Protein AF-A0A2E4GP19-F1 (afdb_monomer_lite)

Sequence (202 aa):
MTEKEELVTRWIDGELNAEQEIEFSKLKESDPDLCASLKATAENVREVLRSEFNSDAEVPYGDFFNSQIEKRIRQSQAKESEVRGVLNAGLIWIKSPFTWAAASAFCLLLFLSNENVNSTVVSTYSPDPSVSIVSAGFNEEAGATVIKLEGLERIPDDTDFSVNHIVSYDRLGPPGFVHFYNKQDEVVYIMETDEHGLPNVF

Foldseek 3Di:
DDPLLVLLVCVLVVNDDPVSVVVVVVSCVVCVPSSVVSNVVVVVVVVVVVVPDDPVDDDVPVVVVVVVVVVVVVVVVVVVVVVPPPVVVVVVVVPDPPCPVVVVVVVVVVVVPPDPPWDDDPDDDDPDPQKDFPDWGQDVVVNDTDTDIPRDDDDDPPDDDDDAAFDDKDPPDDQFWIFTAGPVRDTDDIFGADPVRHGDDD

pLDDT: mean 75.37, std 16.1, range [40.62, 95.5]

Radius of gyration: 27.57 Å; chains: 1; bounding box: 75×64×45 Å

Structure (mmCIF, N/CA/C/O backbone):
data_AF-A0A2E4GP19-F1
#
_entry.id   AF-A0A2E4GP19-F1
#
loop_
_atom_site.group_PDB
_atom_site.id
_atom_site.type_symbol
_atom_site.label_atom_id
_atom_site.label_alt_id
_atom_site.label_comp_id
_atom_site.label_asym_id
_atom_site.label_entity_id
_atom_site.label_seq_id
_atom_site.pdbx_PDB_ins_code
_atom_site.Cartn_x
_atom_site.Cartn_y
_atom_site.Cartn_z
_atom_site.occupancy
_atom_site.B_iso_or_equiv
_atom_site.auth_seq_id
_atom_site.auth_comp_id
_atom_site.auth_asym_id
_atom_site.auth_atom_id
_atom_site.pdbx_PDB_model_num
ATOM 1 N N . MET A 1 1 ? -6.135 27.573 10.557 1.00 68.00 1 MET A N 1
ATOM 2 C CA . MET A 1 1 ? -6.330 26.127 10.703 1.00 68.00 1 MET A CA 1
ATOM 3 C C . MET A 1 1 ? -6.476 25.839 12.178 1.00 68.00 1 MET A C 1
ATOM 5 O O . MET A 1 1 ? -5.558 26.146 12.933 1.00 68.00 1 MET A O 1
ATOM 9 N N . THR A 1 2 ? -7.648 25.387 12.600 1.00 90.56 2 THR A N 1
ATOM 10 C CA . THR A 1 2 ? -7.866 24.884 13.964 1.00 90.56 2 THR A CA 1
ATOM 11 C C . THR A 1 2 ? -7.456 23.411 14.048 1.00 90.56 2 THR A C 1
ATOM 13 O O . THR A 1 2 ? -7.427 22.730 13.027 1.00 90.56 2 THR A O 1
ATOM 16 N N . GLU A 1 3 ? -7.175 22.897 15.249 1.00 91.12 3 GLU A N 1
ATOM 17 C CA . GLU A 1 3 ? -6.816 21.477 15.448 1.00 91.12 3 GLU A CA 1
ATOM 18 C C . GLU A 1 3 ? -7.894 20.524 14.898 1.00 91.12 3 GLU A C 1
ATOM 20 O O . GLU A 1 3 ? -7.587 19.491 14.312 1.00 91.12 3 GLU A O 1
ATOM 25 N N . LYS A 1 4 ? -9.172 20.917 14.996 1.00 92.50 4 LYS A N 1
ATOM 26 C CA . LYS A 1 4 ? -10.305 20.165 14.437 1.00 92.50 4 LYS A CA 1
ATOM 27 C C . LYS A 1 4 ? -10.277 20.120 12.907 1.00 92.50 4 LYS A C 1
ATOM 29 O O . LYS A 1 4 ? -10.511 19.068 12.325 1.00 92.50 4 LYS A O 1
ATOM 34 N N . GLU A 1 5 ? -9.989 21.246 12.255 1.00 92.81 5 GLU A N 1
ATOM 35 C CA . GLU A 1 5 ? -9.860 21.314 10.790 1.00 92.81 5 GLU A CA 1
ATOM 36 C C . GLU A 1 5 ? -8.664 20.495 10.295 1.00 92.81 5 GLU A C 1
ATOM 38 O O . GLU A 1 5 ? -8.765 19.808 9.279 1.00 92.81 5 GLU A O 1
ATOM 43 N N . GLU A 1 6 ? -7.543 20.535 11.020 1.00 94.38 6 GLU A N 1
ATOM 44 C CA . GLU A 1 6 ? -6.356 19.732 10.715 1.00 94.38 6 GLU A CA 1
ATOM 45 C C . GLU A 1 6 ? -6.656 18.233 10.822 1.00 94.38 6 GLU A C 1
ATOM 47 O O . GLU A 1 6 ? -6.325 17.474 9.911 1.00 94.38 6 GLU A O 1
ATOM 52 N N . LEU A 1 7 ? -7.354 17.812 11.881 1.00 95.31 7 LEU A N 1
ATOM 53 C CA . LEU A 1 7 ? -7.760 16.422 12.075 1.00 95.31 7 LEU A CA 1
ATOM 54 C C . LEU A 1 7 ? -8.664 15.923 10.936 1.00 95.31 7 LEU A C 1
ATOM 56 O O . LEU A 1 7 ? -8.463 14.824 10.422 1.00 95.31 7 LEU A O 1
ATOM 60 N N . VAL A 1 8 ? -9.627 16.740 10.495 1.00 95.12 8 VAL A N 1
ATOM 61 C CA . VAL A 1 8 ? -10.492 16.410 9.347 1.00 95.12 8 VAL A CA 1
ATOM 62 C C . VAL A 1 8 ? -9.699 16.385 8.038 1.00 95.12 8 VAL A C 1
ATOM 64 O O . VAL A 1 8 ? -9.957 15.535 7.192 1.00 95.12 8 VAL A O 1
ATOM 67 N N . THR A 1 9 ? -8.719 17.273 7.867 1.00 94.19 9 THR A N 1
ATOM 68 C CA . THR A 1 9 ? -7.859 17.295 6.671 1.00 94.19 9 THR A CA 1
ATOM 69 C C . THR A 1 9 ? -7.013 16.026 6.590 1.00 94.19 9 THR A C 1
ATOM 71 O O . THR A 1 9 ? -7.049 15.332 5.581 1.00 94.19 9 THR A O 1
ATOM 74 N N . ARG A 1 10 ? -6.361 15.632 7.689 1.00 94.94 10 ARG A N 1
ATOM 75 C CA . ARG A 1 10 ? -5.595 14.375 7.754 1.00 94.94 10 ARG A CA 1
ATOM 76 C C . ARG A 1 10 ? -6.467 13.143 7.548 1.00 94.94 10 ARG A C 1
ATOM 78 O O . ARG A 1 10 ? -6.012 12.161 6.970 1.00 94.94 10 ARG A O 1
ATOM 85 N N . TRP A 1 11 ? -7.724 13.195 7.987 1.00 95.50 11 TRP A N 1
ATOM 86 C CA . TRP A 1 11 ? -8.703 12.160 7.668 1.00 95.50 11 TRP A CA 1
ATOM 87 C C . TRP A 1 11 ? -9.003 12.076 6.168 1.00 95.50 11 TRP A C 1
ATOM 89 O O . TRP A 1 11 ? -9.047 10.973 5.627 1.00 95.50 11 TRP A O 1
ATOM 99 N N . ILE A 1 12 ? -9.187 13.215 5.495 1.00 95.00 12 ILE A N 1
ATOM 100 C CA . ILE A 1 12 ? -9.395 13.268 4.039 1.00 95.00 12 ILE A CA 1
ATOM 101 C C . ILE A 1 12 ? -8.177 12.695 3.298 1.00 95.00 12 ILE A C 1
ATOM 103 O O . ILE A 1 12 ? -8.356 11.952 2.334 1.00 95.00 12 ILE A O 1
ATOM 107 N N . ASP A 1 13 ? -6.969 12.982 3.782 1.00 93.88 13 ASP A N 1
ATOM 108 C CA . ASP A 1 13 ? -5.711 12.520 3.182 1.00 93.88 13 ASP A CA 1
ATOM 109 C C . ASP A 1 13 ? -5.371 11.049 3.511 1.00 93.88 13 ASP A C 1
ATOM 111 O O . ASP A 1 13 ? -4.490 10.460 2.887 1.00 93.88 13 ASP A O 1
ATOM 115 N N . GLY A 1 14 ? -6.081 10.422 4.458 1.00 93.62 14 GLY A N 1
ATOM 116 C CA . GLY A 1 14 ? -5.828 9.040 4.889 1.00 93.62 14 GLY A CA 1
ATOM 117 C C . GLY A 1 14 ? -4.618 8.880 5.818 1.00 93.62 14 GLY A C 1
ATOM 118 O O . GLY A 1 14 ? -4.083 7.782 5.946 1.00 93.62 14 GLY A O 1
ATOM 119 N N . GLU A 1 15 ? -4.191 9.957 6.480 1.00 94.25 15 GLU A N 1
ATOM 120 C CA . GLU A 1 15 ? -2.983 10.018 7.317 1.00 94.25 15 GLU A CA 1
ATOM 121 C C . GLU A 1 15 ? -3.282 10.038 8.831 1.00 94.25 15 GLU A C 1
ATOM 123 O O . GLU A 1 15 ? -2.508 10.591 9.629 1.00 94.25 15 GLU A O 1
ATOM 128 N N . LEU A 1 16 ? -4.421 9.483 9.252 1.00 94.75 16 LEU A N 1
ATOM 129 C CA . LEU A 1 16 ? -4.730 9.341 10.676 1.00 94.75 16 LEU A CA 1
ATOM 130 C C . LEU A 1 16 ? -3.905 8.217 11.305 1.00 94.75 16 LEU A C 1
ATOM 132 O O . LEU A 1 16 ? -3.717 7.154 10.719 1.00 94.75 16 LEU A O 1
ATOM 136 N N . ASN A 1 17 ? -3.447 8.447 12.534 1.00 92.81 17 ASN A N 1
ATOM 137 C CA . ASN A 1 17 ? -2.986 7.374 13.410 1.00 92.81 17 ASN A CA 1
ATOM 138 C C . ASN A 1 17 ? -4.149 6.827 14.263 1.00 92.81 17 ASN A C 1
ATOM 140 O O . ASN A 1 17 ? -5.240 7.399 14.294 1.00 92.81 17 ASN A O 1
ATOM 144 N N . ALA A 1 18 ? -3.907 5.727 14.979 1.00 91.69 18 ALA A N 1
ATOM 145 C CA . ALA A 1 18 ? -4.937 5.038 15.758 1.00 91.69 18 ALA A CA 1
ATOM 146 C C . ALA A 1 18 ? -5.574 5.926 16.846 1.00 91.69 18 ALA A C 1
ATOM 148 O O . ALA A 1 18 ? -6.778 5.853 17.093 1.00 91.69 18 ALA A O 1
ATOM 149 N N . GLU A 1 19 ? -4.796 6.799 17.490 1.00 92.06 19 GLU A N 1
ATOM 150 C CA . GLU A 1 19 ? -5.314 7.736 18.491 1.00 92.06 19 GLU A CA 1
ATOM 151 C C . GLU A 1 19 ? -6.228 8.797 17.859 1.00 92.06 19 GLU A C 1
ATOM 153 O O . GLU A 1 19 ? -7.288 9.129 18.401 1.00 92.06 19 GLU A O 1
ATOM 158 N N . GLN A 1 20 ? -5.841 9.297 16.687 1.00 93.56 20 GLN A N 1
ATOM 159 C CA . GLN A 1 20 ? -6.565 10.318 15.938 1.00 93.56 20 GLN A CA 1
ATOM 160 C C . GLN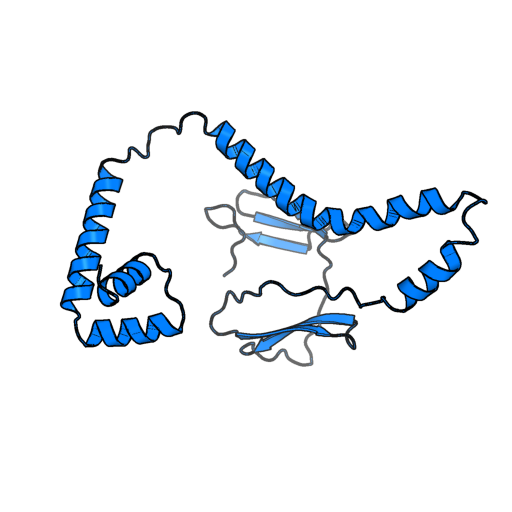 A 1 20 ? -7.842 9.784 15.290 1.00 93.56 20 GLN A C 1
ATOM 162 O O . GLN A 1 20 ? -8.801 10.539 15.153 1.00 93.56 20 GLN A O 1
ATOM 167 N N . GLU A 1 21 ? -7.918 8.499 14.943 1.00 94.06 21 GLU A N 1
ATOM 168 C CA . GLU A 1 21 ? -9.165 7.872 14.480 1.00 94.06 21 GLU A CA 1
ATOM 169 C C . GLU A 1 21 ? -10.268 7.921 15.546 1.00 94.06 21 GLU A C 1
ATOM 171 O O . GLU A 1 21 ? -11.436 8.202 15.246 1.00 94.06 21 GLU A O 1
ATOM 176 N N . ILE A 1 22 ? -9.899 7.702 16.810 1.00 94.12 22 ILE A N 1
ATOM 177 C CA . ILE A 1 22 ? -10.825 7.778 17.945 1.00 94.12 22 ILE A CA 1
ATOM 178 C C . ILE A 1 22 ? -11.283 9.226 18.155 1.00 94.12 22 ILE A C 1
ATOM 180 O O . ILE A 1 22 ? -12.465 9.482 18.401 1.00 94.12 22 ILE A O 1
ATOM 184 N N . GLU A 1 23 ? -10.358 10.180 18.064 1.00 92.12 23 GLU A N 1
ATOM 185 C CA . GLU A 1 23 ? -10.658 11.607 18.191 1.00 92.12 23 GLU A CA 1
ATOM 186 C C . GLU A 1 23 ? -11.548 12.108 17.049 1.00 92.12 23 GLU A C 1
ATOM 188 O O . GLU A 1 23 ? -12.549 12.784 17.294 1.00 92.12 23 GLU A O 1
ATOM 193 N N . PHE A 1 24 ? -11.253 11.699 15.815 1.00 95.44 24 PHE A N 1
ATOM 194 C CA . PHE A 1 24 ? -12.049 12.027 14.640 1.00 95.44 24 PHE A CA 1
ATOM 195 C C . PHE A 1 24 ? -13.461 11.443 14.741 1.00 95.44 24 PHE A C 1
ATOM 197 O O . PHE A 1 24 ? -14.429 12.124 14.409 1.00 95.44 24 PHE A O 1
ATOM 204 N N . SER A 1 25 ? -13.606 10.218 15.254 1.00 93.50 25 SER A N 1
ATOM 205 C CA . SER A 1 25 ? -14.922 9.598 15.461 1.00 93.50 25 SER A CA 1
ATOM 206 C C . SER A 1 25 ? -15.785 10.418 16.425 1.00 93.50 25 SER A C 1
ATOM 208 O O . SER A 1 25 ? -16.935 10.725 16.113 1.00 93.50 25 SER A O 1
ATOM 210 N N . LYS A 1 26 ? -15.207 10.876 17.544 1.00 94.38 26 LYS A N 1
ATOM 211 C CA . LYS A 1 26 ? -15.888 11.783 18.487 1.00 94.38 26 LYS A CA 1
ATOM 212 C C . LYS A 1 26 ? -16.218 13.129 17.845 1.00 94.38 26 LYS A C 1
ATOM 214 O O . LYS A 1 26 ? -17.311 13.654 18.050 1.00 94.38 26 LYS A O 1
ATOM 219 N N . LEU A 1 27 ? -15.291 13.687 17.064 1.00 93.12 27 LEU A N 1
ATOM 220 C CA . LEU A 1 27 ? -15.501 14.952 16.366 1.00 93.12 27 LEU A CA 1
ATOM 221 C C . LEU A 1 27 ? -16.663 14.844 15.374 1.00 93.12 27 LEU A C 1
ATOM 223 O O . LEU A 1 27 ? -17.548 15.693 15.394 1.00 93.12 27 LEU A O 1
ATOM 227 N N . LYS A 1 28 ? -16.707 13.770 14.582 1.00 94.44 28 LYS A N 1
ATOM 228 C CA . LYS A 1 28 ? -17.761 13.481 13.602 1.00 94.44 28 LYS A CA 1
ATOM 229 C C . LYS A 1 28 ? -19.141 13.316 14.242 1.00 94.44 28 LYS A C 1
ATOM 231 O O . LYS A 1 28 ? -20.130 13.704 13.630 1.00 94.44 28 LYS A O 1
ATOM 236 N N . GLU A 1 29 ? -19.214 12.762 15.450 1.00 93.94 29 GLU A N 1
ATOM 237 C CA . GLU A 1 29 ? -20.458 12.705 16.229 1.00 93.94 29 GLU A CA 1
ATOM 238 C C . GLU A 1 29 ? -20.856 14.079 16.785 1.00 93.94 29 GLU A C 1
ATOM 240 O O . GLU A 1 29 ? -22.039 14.415 16.809 1.00 93.94 29 GLU A O 1
ATOM 245 N N . SER A 1 30 ? -19.881 14.877 17.230 1.00 94.19 30 SER A N 1
ATOM 246 C CA . SER A 1 30 ? -20.134 16.181 17.856 1.00 94.19 30 SER A CA 1
ATOM 247 C C . SER A 1 30 ? -20.449 17.309 16.869 1.00 94.19 30 SER A C 1
ATOM 249 O O . SER A 1 30 ? -21.212 18.211 17.205 1.00 94.19 30 SER A O 1
ATOM 251 N N . ASP A 1 31 ? -19.852 17.273 15.678 1.00 93.62 31 ASP A N 1
ATOM 252 C CA . ASP A 1 31 ? -19.945 18.317 14.657 1.00 93.62 31 ASP A CA 1
ATOM 253 C C . ASP A 1 31 ? -19.838 17.696 13.247 1.00 93.62 31 ASP A C 1
ATOM 255 O O . ASP A 1 31 ? -18.805 17.786 12.571 1.00 93.62 31 ASP A O 1
ATOM 259 N N . PRO A 1 32 ? -20.894 16.994 12.798 1.00 93.31 32 PRO A N 1
ATOM 260 C CA . PRO A 1 32 ? -20.907 16.360 11.483 1.00 93.31 32 PRO A CA 1
ATOM 261 C C . PRO A 1 32 ? -20.875 17.377 10.333 1.00 93.31 32 PRO A C 1
ATOM 263 O O . PRO A 1 32 ? -20.359 17.058 9.260 1.00 93.31 32 PRO A O 1
ATOM 266 N N . ASP A 1 33 ? -21.389 18.591 10.548 1.00 94.56 33 ASP A N 1
ATOM 267 C CA . ASP A 1 33 ? -21.479 19.637 9.526 1.00 94.56 33 ASP A CA 1
ATOM 268 C C . ASP A 1 33 ? -20.096 20.198 9.168 1.00 94.56 33 ASP A C 1
ATOM 270 O O . ASP A 1 33 ? -19.786 20.392 7.985 1.00 94.56 33 ASP A O 1
ATOM 274 N N . LEU A 1 34 ? -19.217 20.385 10.161 1.00 91.62 34 LEU A N 1
ATOM 275 C CA . LEU A 1 34 ? -17.816 20.744 9.924 1.00 91.62 34 LEU A CA 1
ATOM 276 C C . LEU A 1 34 ? -17.11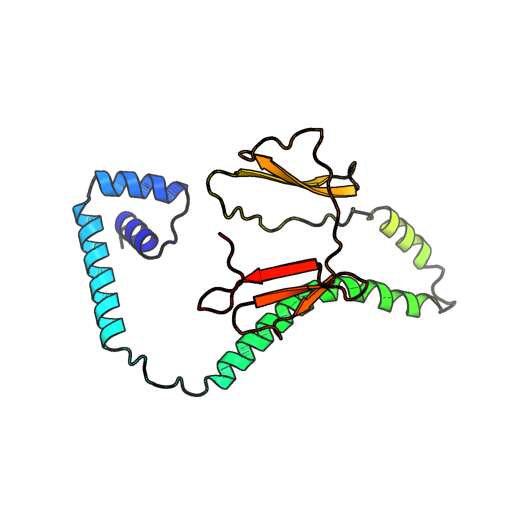3 19.687 9.058 1.00 91.62 34 LEU A C 1
ATOM 278 O O . LEU A 1 34 ? -16.497 20.020 8.044 1.00 91.62 34 LEU A O 1
ATOM 282 N N . CYS A 1 35 ? -17.255 18.406 9.410 1.00 93.56 35 CYS A N 1
ATOM 283 C CA . CYS A 1 35 ? -16.666 17.303 8.648 1.00 93.56 35 CYS A CA 1
ATOM 284 C C . CYS A 1 35 ? -17.210 17.240 7.212 1.00 93.56 35 CYS A C 1
ATOM 286 O O . CYS A 1 35 ? -16.447 17.049 6.262 1.00 93.56 35 CYS A O 1
ATOM 288 N N . ALA A 1 36 ? -18.523 17.415 7.041 1.00 94.00 36 ALA A N 1
ATOM 289 C CA . ALA A 1 36 ? -19.170 17.391 5.734 1.00 94.00 36 ALA A CA 1
ATOM 290 C C . ALA A 1 36 ? -18.726 18.565 4.848 1.00 94.00 36 ALA A C 1
ATOM 292 O O . ALA A 1 36 ? -18.422 18.358 3.673 1.00 94.00 36 ALA A O 1
ATOM 293 N N . SER A 1 37 ? -18.644 19.778 5.402 1.00 94.94 37 SER A N 1
ATOM 294 C CA . SER A 1 37 ? -18.248 20.980 4.655 1.00 94.94 37 SER A CA 1
ATOM 295 C C . SER A 1 37 ? -16.793 20.933 4.179 1.00 94.94 37 SER A C 1
ATOM 297 O O . SER A 1 37 ? -16.517 21.221 3.010 1.00 94.94 37 SER A O 1
ATOM 299 N N . LEU A 1 38 ? -15.863 20.503 5.036 1.00 93.88 38 LEU A N 1
ATOM 300 C CA . LEU A 1 38 ? -14.452 20.349 4.669 1.00 93.88 38 LEU A CA 1
ATOM 301 C C . LEU A 1 38 ? -14.264 19.248 3.626 1.00 93.88 38 LEU A C 1
ATOM 303 O O . LEU A 1 38 ? -13.566 19.459 2.634 1.00 93.88 38 LEU A O 1
ATOM 307 N N . LYS A 1 39 ? -14.957 18.113 3.784 1.00 94.88 39 LYS A N 1
ATOM 308 C CA . LYS A 1 39 ? -14.940 17.044 2.781 1.00 94.88 39 LYS A CA 1
ATOM 309 C C . LYS A 1 39 ? -15.477 17.521 1.432 1.00 94.88 39 LYS A C 1
ATOM 311 O O . LYS A 1 39 ? -14.856 17.263 0.407 1.00 94.88 39 LYS A O 1
ATOM 316 N N . ALA A 1 40 ? -16.607 18.227 1.423 1.00 94.69 40 ALA A N 1
ATOM 317 C CA . ALA A 1 40 ? -17.189 18.764 0.196 1.00 94.69 40 ALA A CA 1
ATOM 318 C C . ALA A 1 40 ? -16.239 19.752 -0.500 1.00 94.69 40 ALA A C 1
ATOM 320 O O . ALA A 1 40 ? -16.114 19.731 -1.722 1.00 94.69 40 ALA A O 1
ATOM 321 N N . THR A 1 41 ? -15.530 20.574 0.277 1.00 93.00 41 THR A N 1
ATOM 322 C CA . THR A 1 41 ? -14.523 21.504 -0.250 1.00 93.00 41 THR A CA 1
ATOM 323 C C . THR A 1 41 ? -13.347 20.754 -0.878 1.00 93.00 41 THR A C 1
ATOM 325 O O . THR A 1 41 ? -12.946 21.078 -1.994 1.00 93.00 41 THR A O 1
ATOM 328 N N . ALA A 1 42 ? -12.827 19.724 -0.206 1.00 93.44 42 ALA A N 1
ATOM 329 C CA . ALA A 1 42 ? -11.729 18.912 -0.726 1.00 93.44 42 ALA A CA 1
ATOM 330 C C . ALA A 1 42 ? -12.109 18.164 -2.015 1.00 93.44 42 ALA A C 1
ATOM 332 O O . ALA A 1 42 ? -11.345 18.177 -2.980 1.00 93.44 42 ALA A O 1
ATOM 333 N N . GLU A 1 43 ? -13.306 17.571 -2.072 1.00 93.81 43 GLU A N 1
ATOM 334 C CA . GLU A 1 43 ? -13.792 16.901 -3.286 1.00 93.81 43 GLU A CA 1
ATOM 335 C C . GLU A 1 43 ? -14.012 17.889 -4.436 1.00 93.81 43 GLU A C 1
ATOM 337 O O . GLU A 1 43 ? -13.658 17.580 -5.569 1.00 93.81 43 GLU A O 1
ATOM 342 N N . ASN A 1 44 ? -14.511 19.100 -4.164 1.00 95.38 44 ASN A N 1
ATOM 343 C CA . ASN A 1 44 ? -14.650 20.130 -5.195 1.00 95.38 44 ASN A CA 1
ATOM 344 C C . ASN A 1 44 ? -13.287 20.525 -5.786 1.00 95.38 44 ASN A C 1
ATOM 346 O O . ASN A 1 44 ? -13.128 20.562 -7.004 1.00 95.38 44 ASN A O 1
ATOM 350 N N . VAL A 1 45 ? -12.282 20.756 -4.935 1.00 93.00 45 VAL A N 1
ATOM 351 C CA . VAL A 1 45 ? -10.915 21.058 -5.391 1.00 93.00 45 VAL A CA 1
ATOM 352 C C . VAL A 1 45 ? -10.357 19.900 -6.216 1.00 93.00 45 VAL A C 1
ATOM 354 O O . VAL A 1 45 ? -9.789 20.121 -7.284 1.00 93.00 45 VAL A O 1
ATOM 357 N N . ARG A 1 46 ? -10.552 18.662 -5.757 1.00 91.38 46 ARG A N 1
ATOM 358 C CA . ARG A 1 46 ? -10.133 17.458 -6.479 1.00 91.38 46 ARG A CA 1
ATOM 359 C C . ARG A 1 46 ? -10.805 17.348 -7.846 1.00 91.38 46 ARG A C 1
ATOM 361 O O . ARG A 1 46 ? -10.133 17.004 -8.815 1.00 91.38 46 ARG A O 1
ATOM 368 N N . GLU A 1 47 ? -12.099 17.633 -7.933 1.00 93.50 47 GLU A N 1
ATOM 369 C CA . GLU A 1 47 ? -12.858 17.615 -9.183 1.00 93.50 47 GLU A CA 1
ATOM 370 C C . GLU A 1 47 ? -12.354 18.682 -10.156 1.00 93.50 47 GLU A C 1
ATOM 372 O O . GLU A 1 47 ? -12.066 18.358 -11.306 1.00 93.50 47 GLU A O 1
ATOM 377 N N . VAL A 1 48 ? -12.141 19.916 -9.686 1.00 94.00 48 VAL A N 1
ATOM 378 C CA . VAL A 1 48 ? -11.575 21.002 -10.500 1.00 94.00 48 VAL A CA 1
ATOM 379 C C . VAL A 1 48 ? -10.197 20.611 -11.030 1.00 94.00 48 VAL A C 1
ATOM 381 O O . VAL A 1 48 ? -9.975 20.644 -12.239 1.00 94.00 48 VAL A O 1
ATOM 384 N N . LEU A 1 49 ? -9.293 20.154 -10.158 1.00 90.94 49 LEU A N 1
ATOM 385 C CA . LEU A 1 49 ? -7.953 19.719 -10.563 1.00 90.94 49 LEU A CA 1
ATOM 386 C C . LEU A 1 49 ? -8.003 18.579 -11.582 1.00 90.94 49 LEU A C 1
ATOM 388 O O . LEU A 1 49 ? -7.225 18.570 -12.531 1.00 90.94 49 LEU A O 1
ATOM 392 N N . ARG A 1 50 ? -8.924 17.629 -11.404 1.00 88.12 50 ARG A N 1
ATOM 393 C CA . ARG A 1 50 ? -9.089 16.501 -12.323 1.00 88.12 50 ARG A CA 1
ATOM 394 C C . ARG A 1 50 ? -9.685 16.924 -13.662 1.00 88.12 50 ARG A C 1
ATOM 396 O O . ARG A 1 50 ? -9.296 16.362 -14.675 1.00 88.12 50 ARG A O 1
ATOM 403 N N . SER A 1 51 ? -10.597 17.894 -13.667 1.00 88.38 51 SER A N 1
ATOM 404 C CA . SER A 1 51 ? -11.216 18.420 -14.888 1.00 88.38 51 SER A CA 1
ATOM 405 C C . SER A 1 51 ? -10.234 19.211 -15.755 1.00 88.38 51 SER A C 1
ATOM 407 O O . SER A 1 51 ? -10.314 19.152 -16.978 1.00 88.38 51 SER A O 1
ATOM 409 N N . GLU A 1 52 ? -9.273 19.892 -15.126 1.00 86.50 52 GLU A N 1
ATOM 410 C CA . GLU A 1 52 ? -8.211 20.641 -15.808 1.00 86.50 52 GLU A CA 1
ATOM 411 C C . GLU A 1 52 ? -7.021 19.747 -16.205 1.00 86.50 52 GLU A C 1
ATOM 413 O O . GLU A 1 52 ? -6.179 20.124 -17.026 1.00 86.50 52 GLU A O 1
ATOM 418 N N . PHE A 1 53 ? -6.922 18.546 -15.628 1.00 82.25 53 PHE A N 1
ATOM 419 C CA . PHE A 1 53 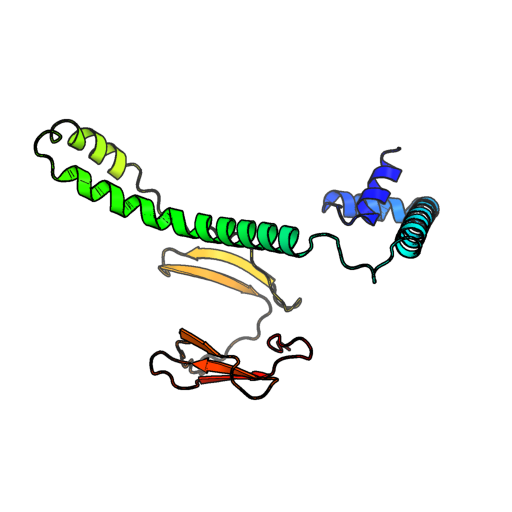? -5.852 17.609 -15.935 1.00 82.25 53 PHE A CA 1
ATOM 420 C C . PHE A 1 53 ? -6.156 16.827 -17.218 1.00 82.25 53 PHE A C 1
ATOM 422 O O . PHE A 1 53 ? -7.044 15.978 -17.262 1.00 82.25 53 PHE A O 1
ATOM 429 N N . ASN A 1 54 ? -5.365 17.066 -18.264 1.00 75.75 54 ASN A N 1
ATOM 430 C CA . ASN A 1 54 ? -5.451 16.308 -19.510 1.00 75.75 54 ASN A CA 1
ATOM 431 C C . ASN A 1 54 ? -4.729 14.959 -19.362 1.00 75.75 54 ASN A C 1
ATOM 433 O O . ASN A 1 54 ? -3.521 14.873 -19.576 1.00 75.75 54 ASN A O 1
ATOM 437 N N . SER A 1 55 ? -5.471 13.904 -19.010 1.00 69.31 55 SER A N 1
ATOM 438 C CA . SER A 1 55 ? -4.945 12.535 -18.848 1.00 69.31 55 SER A CA 1
ATOM 439 C C . SER A 1 55 ? -4.407 11.905 -20.132 1.00 69.31 55 SER A C 1
ATOM 441 O O . SER A 1 55 ? -3.589 10.995 -20.056 1.00 69.31 55 SER A O 1
ATOM 443 N N . ASP A 1 56 ? -4.854 12.384 -21.293 1.00 70.38 56 ASP A N 1
ATOM 444 C CA . ASP A 1 56 ? -4.488 11.831 -22.604 1.00 70.38 56 ASP A CA 1
ATOM 445 C C . ASP A 1 56 ? -3.198 12.446 -23.170 1.00 70.38 56 ASP A C 1
ATOM 447 O O . ASP A 1 56 ? -2.716 12.042 -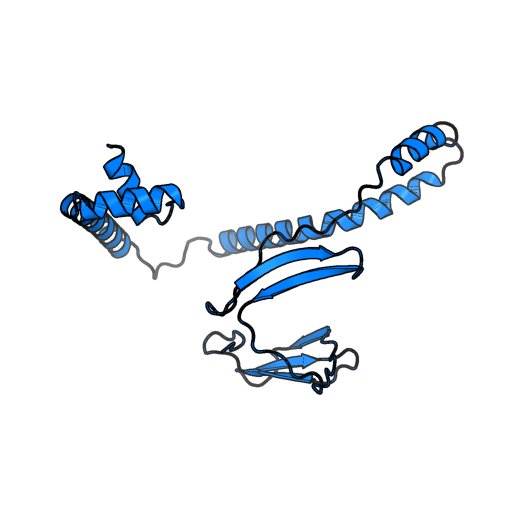24.229 1.00 70.38 56 ASP A O 1
ATOM 451 N N . ALA A 1 57 ? -2.626 13.438 -22.481 1.00 74.81 57 ALA A N 1
ATOM 452 C CA . ALA A 1 57 ? -1.351 14.013 -22.865 1.00 74.81 57 ALA A CA 1
ATOM 453 C C . ALA A 1 57 ? -0.213 13.077 -22.439 1.00 74.81 57 ALA A C 1
ATOM 455 O O . ALA A 1 57 ? -0.011 12.816 -21.252 1.00 74.81 57 ALA A O 1
ATOM 456 N N . GLU A 1 58 ? 0.557 12.596 -23.414 1.00 72.69 58 GLU A N 1
ATOM 457 C CA . GLU A 1 58 ? 1.772 11.832 -23.148 1.00 72.69 58 GLU A CA 1
ATOM 458 C C . GLU A 1 58 ? 2.726 12.670 -22.286 1.00 72.69 58 GLU A C 1
ATOM 460 O O . GLU A 1 58 ? 3.062 13.810 -22.624 1.00 72.69 58 GLU A O 1
ATOM 465 N N . VAL A 1 59 ? 3.133 12.120 -21.137 1.00 77.44 59 VAL A N 1
ATOM 466 C CA . VAL A 1 59 ? 4.012 12.818 -20.195 1.00 77.44 59 VAL A CA 1
ATOM 467 C C . VAL A 1 59 ? 5.336 13.124 -20.902 1.00 77.44 59 VAL A C 1
ATOM 469 O O . VAL A 1 59 ? 6.022 12.189 -21.333 1.00 77.44 59 VAL A O 1
ATOM 472 N N . PRO A 1 60 ? 5.748 14.403 -21.003 1.00 80.50 60 PRO A N 1
ATOM 473 C CA . PRO A 1 60 ? 7.012 14.747 -21.630 1.00 80.50 60 PRO A CA 1
ATOM 474 C C . PRO A 1 60 ? 8.162 14.023 -20.929 1.00 80.50 60 PRO A C 1
ATOM 476 O O . PRO A 1 60 ? 8.328 14.139 -19.714 1.00 80.50 60 PRO A O 1
ATOM 479 N N . TYR A 1 61 ? 8.970 13.298 -21.703 1.00 82.62 61 TYR A N 1
ATOM 480 C CA . TYR A 1 61 ? 10.098 12.509 -21.199 1.00 82.62 61 TYR A CA 1
ATOM 481 C C . TYR A 1 61 ? 9.702 11.382 -20.222 1.00 82.62 61 TYR A C 1
ATOM 483 O O . TYR A 1 61 ? 10.438 11.115 -19.270 1.00 82.62 61 TYR A O 1
ATOM 491 N N . GLY A 1 62 ? 8.581 10.685 -20.455 1.00 81.81 62 GLY A N 1
ATOM 492 C CA . GLY A 1 62 ? 8.163 9.517 -19.658 1.00 81.81 62 GLY A CA 1
ATOM 493 C C . GLY A 1 62 ? 9.274 8.475 -19.449 1.00 81.81 62 GLY A C 1
ATOM 494 O O . GLY A 1 62 ? 9.474 7.993 -18.334 1.00 81.81 62 GLY A O 1
ATOM 495 N N . ASP A 1 63 ? 10.097 8.233 -20.472 1.00 85.88 63 ASP A N 1
ATOM 496 C CA . ASP A 1 63 ? 11.253 7.328 -20.399 1.00 85.88 63 ASP A CA 1
ATOM 497 C C . ASP A 1 63 ? 12.294 7.749 -19.355 1.00 85.88 63 ASP A C 1
ATOM 499 O O . ASP A 1 63 ? 12.906 6.901 -18.702 1.00 85.88 63 ASP A O 1
ATOM 503 N N . PHE A 1 64 ? 12.493 9.056 -19.146 1.00 90.94 64 PHE A N 1
ATOM 504 C CA . PHE A 1 64 ? 13.399 9.538 -18.108 1.00 90.94 64 PHE A CA 1
ATOM 505 C C . PHE A 1 64 ? 12.866 9.161 -16.724 1.00 90.94 64 PHE A C 1
ATOM 507 O O . PHE A 1 64 ? 13.619 8.610 -15.919 1.00 90.94 64 PHE A O 1
ATOM 514 N N . PHE A 1 65 ? 11.577 9.384 -16.457 1.00 85.75 65 PHE A N 1
ATOM 515 C CA . PHE A 1 65 ? 10.952 8.990 -15.192 1.00 85.75 65 PHE A CA 1
ATOM 516 C C . PHE A 1 65 ? 11.016 7.477 -14.984 1.00 85.75 65 PHE A C 1
ATOM 518 O O . PHE A 1 65 ? 11.472 7.038 -13.926 1.00 85.75 65 PHE A O 1
ATOM 525 N N . ASN A 1 66 ? 10.681 6.694 -16.011 1.00 87.75 66 ASN A N 1
ATOM 526 C CA . ASN A 1 66 ? 10.775 5.235 -15.980 1.00 87.75 66 ASN A CA 1
ATOM 527 C C . ASN A 1 66 ? 12.206 4.780 -15.667 1.00 87.75 66 ASN A C 1
ATOM 529 O O . ASN A 1 66 ? 12.414 3.976 -14.759 1.00 87.75 66 ASN A O 1
ATOM 533 N N . SER A 1 67 ? 13.216 5.385 -16.300 1.00 91.88 67 SER A N 1
ATOM 534 C CA . SER A 1 67 ? 14.622 5.063 -16.031 1.00 91.88 67 SER A CA 1
ATOM 535 C C . SER A 1 67 ? 15.051 5.391 -14.593 1.00 91.88 67 SER A C 1
ATOM 537 O O . SER A 1 67 ? 15.827 4.643 -13.994 1.00 91.88 67 SER A O 1
ATOM 539 N N . GLN A 1 68 ? 14.540 6.480 -14.002 1.00 91.00 68 GLN A N 1
ATOM 540 C CA . GLN A 1 68 ? 14.830 6.836 -12.608 1.00 91.00 68 GLN A CA 1
ATOM 541 C C . GLN A 1 68 ? 14.116 5.911 -11.619 1.00 91.00 68 GLN A C 1
ATOM 543 O O . GLN A 1 68 ? 14.700 5.566 -10.587 1.00 91.00 68 GLN A O 1
ATOM 548 N N . ILE A 1 69 ? 12.880 5.503 -11.920 1.00 90.06 69 ILE A N 1
ATOM 549 C CA . ILE A 1 69 ? 12.122 4.532 -11.122 1.00 90.06 69 ILE A CA 1
ATOM 550 C C . ILE A 1 69 ? 12.843 3.186 -11.149 1.00 90.06 69 ILE A C 1
ATOM 552 O O . ILE A 1 69 ? 13.194 2.663 -10.092 1.00 90.06 69 ILE A O 1
ATOM 556 N N . GLU A 1 70 ? 13.170 2.673 -12.336 1.00 90.50 70 GLU A N 1
ATOM 557 C CA . GLU A 1 70 ? 13.927 1.431 -12.491 1.00 90.50 70 GLU A CA 1
ATOM 558 C C . GLU A 1 70 ? 15.271 1.485 -11.768 1.00 90.50 70 GLU A C 1
ATOM 560 O O . GLU A 1 70 ? 15.652 0.534 -11.085 1.00 90.50 70 GLU A O 1
ATOM 565 N N . LYS A 1 71 ? 15.995 2.603 -11.885 1.00 90.88 71 LYS A N 1
ATOM 566 C CA . LYS A 1 71 ? 17.266 2.793 -11.185 1.00 90.88 71 LYS A CA 1
ATOM 567 C C . LYS A 1 71 ? 17.082 2.718 -9.672 1.00 90.88 71 LYS A C 1
ATOM 569 O O . LYS A 1 71 ? 17.879 2.049 -9.018 1.00 90.88 71 LYS A O 1
ATOM 574 N N . ARG A 1 72 ? 16.048 3.359 -9.114 1.00 88.50 72 ARG A N 1
ATOM 575 C CA . ARG A 1 72 ? 15.751 3.278 -7.675 1.00 88.50 72 ARG A CA 1
ATOM 576 C C . ARG A 1 72 ? 15.364 1.868 -7.248 1.00 88.50 72 ARG A C 1
ATOM 578 O O . ARG A 1 72 ? 15.893 1.405 -6.247 1.00 88.50 72 ARG A O 1
ATOM 585 N N . ILE A 1 73 ? 14.525 1.171 -8.013 1.00 88.88 73 ILE A N 1
ATOM 586 C CA . ILE A 1 73 ? 14.144 -0.222 -7.727 1.00 88.88 73 ILE A CA 1
ATOM 587 C C . ILE A 1 73 ? 15.391 -1.111 -7.692 1.00 88.88 73 ILE A C 1
ATOM 589 O O . ILE A 1 73 ? 15.617 -1.820 -6.712 1.00 88.88 73 ILE A O 1
ATOM 593 N N . ARG A 1 74 ? 16.250 -1.014 -8.716 1.00 88.81 74 ARG A N 1
ATOM 594 C CA . ARG A 1 74 ? 17.508 -1.769 -8.778 1.00 88.81 74 ARG A CA 1
ATOM 595 C C . ARG A 1 74 ? 18.445 -1.421 -7.627 1.00 88.81 74 ARG A C 1
ATOM 597 O O . ARG A 1 74 ? 19.084 -2.315 -7.094 1.00 88.81 74 ARG A O 1
ATOM 604 N N . GLN A 1 75 ? 18.540 -0.153 -7.229 1.00 85.12 75 GLN A N 1
ATOM 605 C CA . GLN A 1 75 ? 19.370 0.262 -6.095 1.00 85.12 75 GLN A CA 1
ATOM 606 C C . GLN A 1 75 ? 18.835 -0.254 -4.756 1.00 85.12 75 GLN A C 1
ATOM 608 O O . GLN A 1 75 ? 19.633 -0.685 -3.928 1.00 85.12 75 GLN A O 1
ATOM 613 N N . SER A 1 76 ? 17.517 -0.253 -4.548 1.00 74.62 76 SER A N 1
ATOM 614 C CA . SER A 1 76 ? 16.897 -0.831 -3.351 1.00 74.62 76 SER A CA 1
ATOM 615 C C . SER A 1 76 ? 17.151 -2.338 -3.266 1.00 74.62 76 SER A C 1
ATOM 617 O O . SER A 1 76 ? 17.624 -2.809 -2.236 1.00 74.62 76 SER A O 1
ATOM 619 N N . GLN A 1 77 ? 16.966 -3.070 -4.370 1.00 74.56 77 GLN A N 1
ATOM 620 C CA . GLN A 1 77 ? 17.277 -4.505 -4.443 1.00 74.56 77 GLN A CA 1
ATOM 621 C C . GLN A 1 77 ? 18.783 -4.787 -4.291 1.00 74.56 77 GLN A C 1
ATOM 623 O O . GLN A 1 77 ? 19.186 -5.712 -3.589 1.00 74.56 77 GLN A O 1
ATOM 628 N N . ALA A 1 78 ? 19.644 -3.968 -4.905 1.00 69.19 78 ALA A N 1
ATOM 629 C CA . ALA A 1 78 ? 21.093 -4.119 -4.800 1.00 69.19 78 ALA A CA 1
ATOM 630 C C . ALA A 1 78 ? 21.582 -3.902 -3.361 1.00 69.19 78 ALA A C 1
ATOM 632 O O . ALA A 1 78 ? 22.416 -4.669 -2.880 1.00 69.19 78 ALA A O 1
ATOM 633 N N . LYS A 1 79 ? 21.025 -2.916 -2.648 1.00 59.22 79 LYS A N 1
ATOM 634 C CA . LYS A 1 79 ? 21.353 -2.629 -1.246 1.00 59.22 79 LYS A CA 1
ATOM 635 C C . LYS A 1 79 ? 20.957 -3.771 -0.302 1.00 59.22 79 LYS A C 1
ATOM 637 O O . LYS A 1 79 ? 21.656 -3.998 0.681 1.00 59.22 79 LYS A O 1
ATOM 642 N N . GLU A 1 80 ? 19.909 -4.530 -0.621 1.00 55.69 80 GLU A N 1
ATOM 643 C CA . GLU A 1 80 ? 19.573 -5.773 0.092 1.00 55.69 80 GLU A CA 1
ATOM 644 C C . GLU A 1 80 ? 20.597 -6.893 -0.173 1.00 55.69 80 GLU A C 1
ATOM 646 O O . GLU A 1 80 ? 20.891 -7.696 0.714 1.00 55.69 80 GLU A O 1
ATOM 651 N N . SER A 1 81 ? 21.206 -6.925 -1.363 1.00 53.59 81 SER A N 1
ATOM 652 C CA . SER A 1 81 ? 22.208 -7.937 -1.735 1.00 53.59 81 SER A CA 1
ATOM 653 C C . SER A 1 81 ? 23.663 -7.604 -1.349 1.00 53.59 81 SER A C 1
ATOM 655 O O . SER A 1 81 ? 24.457 -8.522 -1.124 1.00 53.59 81 SER A O 1
ATOM 657 N N . GLU A 1 82 ? 24.034 -6.327 -1.207 1.00 49.59 82 GLU A N 1
ATOM 658 C CA . GLU A 1 82 ? 25.421 -5.896 -0.936 1.00 49.59 82 GLU A CA 1
ATOM 659 C C . GLU A 1 82 ? 25.903 -6.266 0.482 1.00 49.59 82 GLU A C 1
ATOM 661 O O . GLU A 1 82 ? 27.095 -6.492 0.699 1.00 49.59 82 GLU A O 1
ATOM 666 N N . VAL A 1 83 ? 24.977 -6.469 1.428 1.00 52.38 83 VAL A N 1
ATOM 667 C CA . VAL A 1 83 ? 25.279 -6.939 2.795 1.00 52.38 83 VAL A CA 1
ATOM 668 C C . VAL A 1 83 ? 25.939 -8.332 2.798 1.00 52.38 83 VAL A C 1
ATOM 670 O O . VAL A 1 83 ? 26.674 -8.664 3.726 1.00 52.38 83 VAL A O 1
ATOM 673 N N . ARG A 1 84 ? 25.772 -9.140 1.738 1.00 49.75 84 ARG A N 1
ATOM 674 C CA . ARG A 1 84 ? 26.399 -10.474 1.624 1.00 49.75 84 ARG A CA 1
ATOM 675 C C . ARG A 1 84 ? 27.799 -10.468 0.986 1.00 49.75 84 ARG A C 1
ATOM 677 O O . ARG A 1 84 ? 28.524 -11.448 1.134 1.00 49.75 84 ARG A O 1
ATOM 684 N N . GLY A 1 85 ? 28.203 -9.400 0.290 1.00 46.78 85 GLY A N 1
ATOM 685 C CA . GLY A 1 85 ? 29.422 -9.384 -0.541 1.00 46.78 85 GLY A CA 1
ATOM 686 C C . GLY A 1 85 ? 30.709 -8.930 0.160 1.00 46.78 85 GLY A C 1
ATOM 687 O O . GLY A 1 85 ? 31.805 -9.342 -0.223 1.00 46.78 85 GLY A O 1
ATOM 688 N N . VAL A 1 86 ? 30.605 -8.112 1.210 1.00 49.62 86 VAL A N 1
ATOM 689 C CA . VAL A 1 86 ? 31.777 -7.477 1.851 1.00 49.62 86 VAL A CA 1
ATOM 690 C C . VAL A 1 86 ? 32.594 -8.466 2.699 1.00 49.62 86 VAL A C 1
ATOM 692 O O . VAL A 1 86 ? 33.797 -8.284 2.885 1.00 49.62 86 VAL A O 1
ATOM 695 N N . LEU A 1 87 ? 31.989 -9.575 3.136 1.00 52.44 87 LEU A N 1
ATOM 696 C CA . LEU A 1 87 ? 32.662 -10.599 3.946 1.00 52.44 87 LEU A CA 1
ATOM 697 C C . LEU A 1 87 ? 33.716 -11.405 3.167 1.00 52.44 87 LEU A C 1
ATOM 699 O O . LEU A 1 87 ? 34.630 -11.952 3.777 1.00 52.44 87 LEU A O 1
ATOM 703 N N . ASN A 1 88 ? 33.646 -11.448 1.830 1.00 49.34 88 ASN A N 1
ATOM 704 C CA . ASN A 1 88 ? 34.569 -12.257 1.023 1.00 49.34 88 ASN A CA 1
ATOM 705 C C . ASN A 1 88 ? 35.782 -11.466 0.491 1.00 49.34 88 ASN A C 1
ATOM 707 O O . ASN A 1 88 ? 36.820 -12.046 0.178 1.00 49.34 88 ASN A O 1
ATOM 711 N N . ALA A 1 89 ? 35.693 -10.132 0.436 1.00 50.53 89 ALA A N 1
ATOM 712 C CA . ALA A 1 89 ? 36.798 -9.272 -0.001 1.00 50.53 89 ALA A CA 1
ATOM 713 C C . ALA A 1 89 ? 37.881 -9.091 1.086 1.00 50.53 89 ALA A C 1
ATOM 715 O O . ALA A 1 89 ? 39.055 -8.882 0.770 1.00 50.53 89 ALA A O 1
ATOM 716 N N . GLY A 1 90 ? 37.513 -9.228 2.367 1.00 50.72 90 GLY A N 1
ATOM 717 C CA . GLY A 1 90 ? 38.430 -9.092 3.507 1.00 50.72 90 GLY A CA 1
ATOM 718 C C . GLY A 1 90 ? 39.416 -10.255 3.693 1.00 50.72 90 GLY A C 1
ATOM 719 O O . GLY A 1 90 ? 40.496 -10.055 4.246 1.00 50.72 90 GLY A O 1
ATOM 720 N N . LEU A 1 91 ? 39.108 -11.459 3.189 1.00 55.19 91 LEU A N 1
ATOM 721 C CA . LEU A 1 91 ? 39.968 -12.642 3.369 1.00 55.19 91 LEU A CA 1
ATOM 722 C C . LEU A 1 91 ? 41.214 -12.663 2.466 1.00 55.19 91 LEU A C 1
ATOM 724 O O . LEU A 1 91 ? 42.159 -13.404 2.740 1.00 55.19 91 LEU A O 1
ATOM 728 N N . ILE A 1 92 ? 41.260 -11.849 1.409 1.00 55.56 92 ILE A N 1
ATOM 729 C CA . ILE A 1 92 ? 42.382 -11.857 0.454 1.00 55.56 92 ILE A CA 1
ATOM 730 C C . ILE A 1 92 ? 43.598 -11.090 1.013 1.00 55.56 92 ILE A C 1
ATOM 732 O O . ILE A 1 92 ? 44.741 -11.420 0.694 1.00 55.56 92 ILE A O 1
ATOM 736 N N . TRP A 1 93 ? 43.381 -10.142 1.931 1.00 46.78 93 TRP A N 1
ATOM 737 C CA . TRP A 1 93 ? 44.442 -9.332 2.548 1.00 46.78 93 TRP A CA 1
ATOM 738 C C . TRP A 1 93 ? 45.181 -10.019 3.713 1.00 46.78 93 TRP A C 1
ATOM 740 O O . TRP A 1 93 ? 46.281 -9.601 4.072 1.00 46.78 93 TRP A O 1
ATOM 750 N N . ILE A 1 94 ? 44.639 -11.114 4.263 1.00 55.09 94 ILE A N 1
ATOM 751 C CA . ILE A 1 94 ? 45.223 -11.858 5.402 1.00 55.09 94 ILE A CA 1
ATOM 752 C C . ILE A 1 94 ? 46.409 -12.754 4.984 1.00 55.09 94 ILE A C 1
ATOM 754 O O . ILE A 1 94 ? 47.140 -13.274 5.823 1.00 55.09 94 ILE A O 1
ATOM 758 N N . LYS A 1 95 ? 46.698 -12.883 3.682 1.00 50.88 95 LYS A N 1
ATOM 759 C CA . LYS A 1 95 ? 47.851 -13.656 3.178 1.00 50.88 95 LYS A CA 1
ATOM 760 C C . LYS A 1 95 ? 49.205 -12.925 3.246 1.00 50.88 95 LYS A C 1
ATOM 762 O O . LYS A 1 95 ? 50.188 -13.424 2.702 1.00 50.88 95 LYS A O 1
ATOM 767 N N . SER A 1 96 ? 49.283 -11.770 3.910 1.00 51.88 96 SER A N 1
ATOM 768 C CA . SER A 1 96 ? 50.535 -11.031 4.128 1.00 51.88 96 SER A CA 1
ATOM 769 C C . SER A 1 96 ? 51.175 -11.401 5.480 1.00 51.88 96 SER A C 1
ATOM 771 O O . SER A 1 96 ? 50.555 -11.173 6.522 1.00 51.88 96 SER A O 1
ATOM 773 N N . PRO A 1 97 ? 52.425 -11.906 5.514 1.00 54.72 97 PRO A N 1
ATOM 774 C CA . PRO A 1 97 ? 53.085 -12.397 6.733 1.00 54.72 97 PRO A CA 1
ATOM 775 C C . PRO A 1 97 ? 53.452 -11.308 7.763 1.00 54.72 97 PRO A C 1
ATOM 777 O O . PRO A 1 97 ? 54.051 -11.619 8.788 1.00 54.72 97 PRO A O 1
ATOM 780 N N . PHE A 1 98 ? 53.106 -10.036 7.528 1.00 54.09 98 PHE A N 1
ATOM 781 C CA . PHE A 1 98 ? 53.540 -8.906 8.361 1.00 54.09 98 PHE A CA 1
ATOM 782 C C . PHE A 1 98 ? 52.505 -8.421 9.403 1.00 54.09 98 PHE A C 1
ATOM 784 O O . PHE A 1 98 ? 52.766 -7.473 10.133 1.00 54.09 98 PHE A O 1
ATOM 791 N N . THR A 1 99 ? 51.328 -9.048 9.517 1.00 52.72 99 THR A N 1
ATOM 792 C CA . THR A 1 99 ? 50.209 -8.520 10.342 1.00 52.72 99 THR A CA 1
ATOM 793 C C . THR A 1 99 ? 49.837 -9.374 11.562 1.00 52.72 99 THR A C 1
ATOM 795 O O . THR A 1 99 ? 48.823 -9.129 12.216 1.00 52.72 99 THR A O 1
ATOM 798 N N . TRP A 1 100 ? 50.668 -10.353 11.933 1.00 50.00 100 TRP A N 1
ATOM 799 C CA . TRP A 1 100 ? 50.306 -11.337 12.963 1.00 50.00 100 TRP A CA 1
ATOM 800 C C . TRP A 1 100 ? 50.183 -10.764 14.386 1.00 50.00 100 TRP A C 1
ATOM 802 O O . TRP A 1 100 ? 49.425 -11.292 15.195 1.00 50.00 100 TRP A O 1
ATOM 812 N N . ALA A 1 101 ? 50.875 -9.661 14.688 1.00 53.38 101 ALA A N 1
ATOM 813 C CA . ALA A 1 101 ? 50.855 -9.050 16.020 1.00 53.38 101 ALA A CA 1
ATOM 814 C C . ALA A 1 101 ? 49.600 -8.196 16.297 1.00 53.38 101 ALA A C 1
ATOM 816 O O . ALA A 1 101 ? 49.230 -8.026 17.453 1.00 53.38 101 ALA A O 1
ATOM 817 N N . ALA A 1 102 ? 48.925 -7.686 15.259 1.00 47.81 102 ALA A N 1
ATOM 818 C CA . ALA A 1 102 ? 47.707 -6.879 15.406 1.00 47.81 102 ALA A CA 1
ATOM 819 C C . ALA A 1 102 ? 46.419 -7.726 15.355 1.00 47.81 102 ALA A C 1
ATOM 821 O O . ALA A 1 102 ? 45.391 -7.334 15.903 1.00 47.81 102 ALA A O 1
ATOM 822 N N . ALA A 1 103 ? 46.475 -8.907 14.731 1.00 48.62 103 ALA A N 1
ATOM 823 C CA . ALA A 1 103 ? 45.315 -9.777 14.552 1.00 48.62 103 ALA A CA 1
ATOM 824 C C . ALA A 1 103 ? 44.843 -10.455 15.853 1.00 48.62 103 ALA A C 1
ATOM 826 O O . ALA A 1 103 ? 43.649 -10.687 16.015 1.00 48.62 103 ALA A O 1
ATOM 827 N N . SER A 1 104 ? 45.734 -10.741 16.812 1.00 47.84 104 SER A N 1
ATOM 828 C CA . SER A 1 104 ? 45.354 -11.453 18.047 1.00 47.84 104 SER A CA 1
ATOM 829 C C . SER A 1 104 ? 44.427 -10.637 18.958 1.00 47.84 104 SER A C 1
ATOM 831 O O . SER A 1 104 ? 43.505 -11.197 19.548 1.00 47.84 104 SER A O 1
ATOM 833 N N . ALA A 1 105 ? 44.610 -9.315 19.021 1.00 50.28 105 ALA A N 1
ATOM 834 C CA . ALA A 1 105 ? 43.731 -8.422 19.775 1.00 50.28 105 ALA A CA 1
ATOM 835 C C . ALA A 1 105 ? 42.372 -8.212 19.079 1.00 50.28 105 ALA A C 1
ATOM 837 O O . ALA A 1 105 ? 41.350 -8.063 19.746 1.00 50.28 105 ALA A O 1
ATOM 838 N N . PHE A 1 106 ? 42.344 -8.253 17.742 1.00 49.69 106 PHE A N 1
ATOM 839 C CA . PHE A 1 106 ? 41.118 -8.080 16.958 1.00 49.69 106 PHE A CA 1
ATOM 840 C C . PHE A 1 106 ? 40.250 -9.347 16.933 1.00 49.69 106 PHE A C 1
ATOM 842 O O . PHE A 1 106 ? 39.027 -9.257 16.993 1.00 49.69 106 PHE A O 1
ATOM 849 N N . CYS A 1 107 ? 40.860 -10.538 16.931 1.00 49.34 107 CYS A N 1
ATOM 850 C CA . CYS A 1 107 ? 40.124 -11.799 17.032 1.00 49.34 107 CYS A CA 1
ATOM 851 C C . CYS A 1 107 ? 39.383 -11.932 18.371 1.00 49.34 107 CYS A C 1
ATOM 853 O O . CYS A 1 107 ? 38.255 -12.411 18.388 1.00 49.34 107 CYS A O 1
ATOM 855 N N . LEU A 1 108 ? 39.967 -11.465 19.483 1.00 49.06 108 LEU A N 1
ATOM 856 C CA . LEU A 1 108 ? 39.287 -11.468 20.785 1.00 49.06 108 LEU A CA 1
ATOM 857 C C . LEU A 1 108 ? 38.065 -10.537 20.809 1.00 49.06 108 LEU A C 1
ATOM 859 O O . LEU A 1 108 ? 37.065 -10.881 21.427 1.00 49.06 108 LEU A O 1
ATOM 863 N N . LEU A 1 109 ? 38.104 -9.410 20.091 1.00 50.66 109 LEU A N 1
ATOM 864 C CA . LEU A 1 109 ? 36.943 -8.526 19.934 1.00 50.66 109 LEU A CA 1
ATOM 865 C C . LEU A 1 109 ? 35.860 -9.140 19.033 1.00 50.66 109 LEU A 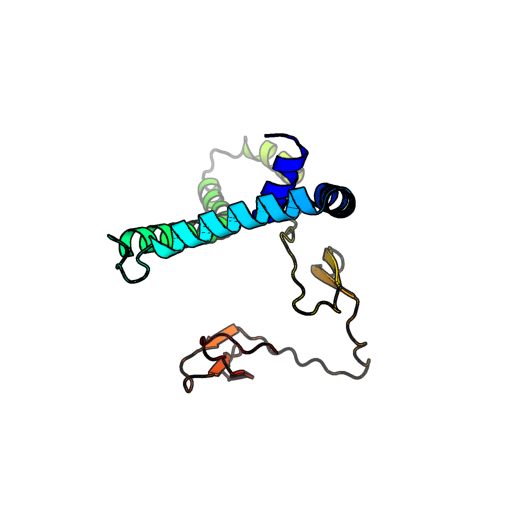C 1
ATOM 867 O O . LEU A 1 109 ? 34.681 -9.043 19.354 1.00 50.66 109 LEU A O 1
ATOM 871 N N . LEU A 1 110 ? 36.238 -9.840 17.958 1.00 50.62 110 LEU A N 1
ATOM 872 C CA . LEU A 1 110 ? 35.278 -10.505 17.066 1.00 50.62 110 LEU A CA 1
ATOM 873 C C . LEU A 1 110 ? 34.583 -11.713 17.714 1.00 50.62 110 LEU A C 1
ATOM 875 O O . LEU A 1 110 ? 33.411 -11.948 17.437 1.00 50.62 110 LEU A O 1
ATOM 879 N N . PHE A 1 111 ? 35.251 -12.438 18.619 1.00 49.88 111 PHE A N 1
ATOM 880 C CA . PHE A 1 111 ? 34.604 -13.504 19.397 1.00 49.88 111 PHE A CA 1
ATOM 881 C C . PHE A 1 111 ? 33.621 -12.974 20.454 1.00 49.88 111 PHE A C 1
ATOM 883 O O . PHE A 1 111 ? 32.712 -13.707 20.835 1.00 49.88 111 PHE A O 1
ATOM 890 N N . LEU A 1 112 ? 33.760 -11.718 20.902 1.00 51.09 112 LEU A N 1
ATOM 891 C CA . LEU A 1 112 ? 32.775 -11.073 21.780 1.00 51.09 112 LEU A CA 1
ATOM 892 C C . LEU A 1 112 ? 31.593 -10.456 21.009 1.00 51.09 112 LEU A C 1
ATOM 894 O O . LEU A 1 112 ? 30.516 -10.324 21.579 1.00 51.09 112 LEU A O 1
ATOM 898 N N . SER A 1 113 ? 31.774 -10.101 19.733 1.00 44.12 113 SER A N 1
ATOM 899 C CA . SER A 1 113 ? 30.752 -9.453 18.891 1.00 44.12 113 SER A CA 1
ATOM 900 C C . SER A 1 113 ? 29.970 -10.411 17.987 1.00 44.12 113 SER A C 1
ATOM 902 O O . SER A 1 113 ? 29.359 -9.961 17.020 1.00 44.12 113 SER A O 1
ATOM 904 N N . ASN A 1 114 ? 29.967 -11.718 18.270 1.00 41.84 114 ASN A N 1
ATOM 905 C CA . ASN A 1 114 ? 29.108 -12.671 17.565 1.00 41.84 114 ASN A CA 1
ATOM 906 C C . ASN A 1 114 ? 27.645 -12.504 18.015 1.00 41.84 114 ASN A C 1
ATOM 908 O O . ASN A 1 114 ? 27.081 -13.377 18.673 1.00 41.84 114 ASN A O 1
ATOM 912 N N . GLU A 1 115 ? 27.042 -11.358 17.702 1.00 45.78 115 GLU A N 1
ATOM 913 C CA . GLU A 1 115 ? 25.592 -11.236 17.707 1.00 45.78 115 GLU A CA 1
ATOM 914 C C . GLU A 1 115 ? 25.056 -12.020 16.511 1.00 45.78 115 GLU A C 1
ATOM 916 O O . GLU A 1 115 ? 25.417 -11.766 15.359 1.00 45.78 115 GLU A O 1
ATOM 921 N N . ASN A 1 116 ? 24.217 -13.011 16.813 1.00 45.00 116 ASN A N 1
ATOM 922 C CA . ASN A 1 116 ? 23.425 -13.744 15.837 1.00 45.00 116 ASN A CA 1
ATOM 923 C C . ASN A 1 116 ? 22.753 -12.732 14.901 1.00 45.00 116 ASN A C 1
ATOM 925 O O . ASN A 1 116 ? 21.970 -11.892 15.347 1.00 45.00 116 ASN A O 1
ATOM 929 N N . VAL A 1 117 ? 23.075 -12.794 13.607 1.00 50.53 117 VAL A N 1
ATOM 930 C CA . VAL A 1 117 ? 22.438 -11.960 12.584 1.00 50.53 117 VAL A CA 1
ATOM 931 C C . VAL A 1 117 ? 21.007 -12.467 12.410 1.00 50.53 117 VAL A C 1
ATOM 933 O O . VAL A 1 117 ? 20.716 -13.280 11.536 1.00 50.53 117 VAL A O 1
ATOM 936 N N . ASN A 1 118 ? 20.119 -12.027 13.297 1.00 53.75 118 ASN A N 1
ATOM 937 C CA . ASN A 1 118 ? 18.706 -12.362 13.263 1.00 53.75 118 ASN A CA 1
ATOM 938 C C . ASN A 1 118 ? 18.064 -11.663 12.062 1.00 53.75 118 ASN A C 1
ATOM 940 O O . ASN A 1 118 ? 18.117 -10.439 11.934 1.00 53.75 118 ASN A O 1
ATOM 944 N N . SER A 1 119 ? 17.447 -12.436 11.165 1.00 55.75 119 SER A N 1
ATOM 945 C CA . SER A 1 119 ? 16.607 -11.873 10.111 1.00 55.75 119 SER A CA 1
ATOM 946 C C . SER A 1 119 ? 15.358 -11.272 10.754 1.00 55.75 119 SER A C 1
ATOM 948 O O . SER A 1 119 ? 14.474 -12.002 11.207 1.00 55.75 119 SER A O 1
ATOM 950 N N . THR A 1 120 ? 15.287 -9.947 10.819 1.00 59.28 120 THR A N 1
ATOM 951 C CA . THR A 1 120 ? 14.106 -9.252 11.334 1.00 59.28 120 THR A CA 1
ATOM 952 C C . THR A 1 120 ? 13.014 -9.256 10.271 1.00 59.28 120 THR A C 1
ATOM 954 O O . THR A 1 120 ? 13.215 -8.764 9.160 1.00 59.28 120 THR A O 1
ATOM 957 N N . VAL A 1 121 ? 11.849 -9.813 10.601 1.00 63.53 121 VAL A N 1
ATOM 958 C CA . VAL A 1 121 ? 10.666 -9.754 9.736 1.00 63.53 121 VAL A CA 1
ATOM 959 C C . VAL A 1 121 ? 10.152 -8.312 9.732 1.00 63.53 121 VAL A C 1
ATOM 961 O O . VAL A 1 121 ? 9.723 -7.805 10.762 1.00 63.53 121 VAL A O 1
ATOM 964 N N . VAL A 1 122 ? 10.242 -7.638 8.582 1.00 61.88 122 VAL A N 1
ATOM 965 C CA . VAL A 1 122 ? 9.904 -6.206 8.445 1.00 61.88 122 VAL A CA 1
ATOM 966 C C . VAL A 1 122 ? 8.394 -5.981 8.385 1.00 61.88 122 VAL A C 1
ATOM 968 O O . VAL A 1 122 ? 7.890 -5.010 8.939 1.00 61.88 122 VAL A O 1
ATOM 971 N N . SER A 1 123 ? 7.661 -6.870 7.713 1.00 63.50 123 SER A N 1
ATOM 972 C CA . SER A 1 123 ? 6.200 -6.825 7.651 1.00 63.50 123 SER A CA 1
ATOM 973 C C . SER A 1 123 ? 5.630 -8.206 7.342 1.00 63.50 123 SER A C 1
ATOM 975 O O . SER A 1 123 ? 6.307 -9.057 6.763 1.00 63.50 123 SER A O 1
ATOM 977 N N . THR A 1 124 ? 4.383 -8.424 7.751 1.00 73.62 124 THR A N 1
ATOM 978 C CA . THR A 1 124 ? 3.598 -9.614 7.414 1.00 73.62 124 THR A CA 1
ATOM 979 C C . THR A 1 124 ? 2.208 -9.169 6.987 1.00 73.62 124 THR A C 1
ATOM 981 O O . THR A 1 124 ? 1.700 -8.166 7.484 1.00 73.62 124 THR A O 1
ATOM 984 N N . TYR A 1 125 ? 1.622 -9.884 6.034 1.00 68.50 125 TYR A N 1
ATOM 985 C CA . TYR A 1 125 ? 0.318 -9.572 5.463 1.00 68.50 125 TYR A CA 1
ATOM 986 C C . TYR A 1 125 ? -0.501 -10.857 5.362 1.00 68.50 125 TYR A C 1
ATOM 988 O O . TYR A 1 125 ? 0.023 -11.881 4.923 1.00 68.50 125 TYR A O 1
ATOM 996 N N . SER A 1 126 ? -1.765 -10.792 5.785 1.00 74.88 126 SER A N 1
ATOM 997 C CA . SER A 1 126 ? -2.752 -11.851 5.583 1.00 74.88 126 SER A CA 1
ATOM 998 C C . SER A 1 126 ? -3.784 -11.350 4.572 1.00 74.88 126 SER A C 1
ATOM 1000 O O . SER A 1 126 ? -4.431 -10.337 4.848 1.00 74.88 126 SER A O 1
ATOM 1002 N N . PRO A 1 127 ? -3.936 -12.007 3.409 1.00 69.81 127 PRO A N 1
ATOM 1003 C CA . PRO A 1 127 ? -4.974 -11.658 2.441 1.00 69.81 127 PRO A CA 1
ATOM 1004 C C . PRO A 1 127 ? -6.392 -11.897 2.974 1.00 69.81 127 PRO A C 1
ATOM 1006 O O . PRO A 1 127 ? -7.314 -11.166 2.622 1.00 69.81 127 PRO A O 1
ATOM 1009 N N . ASP A 1 128 ? -6.557 -12.900 3.840 1.00 73.50 128 ASP A N 1
ATOM 1010 C CA . ASP A 1 128 ? -7.841 -13.269 4.429 1.00 73.50 128 ASP A CA 1
ATOM 1011 C C . ASP A 1 128 ? -8.050 -12.539 5.772 1.00 73.50 128 ASP A C 1
ATOM 1013 O O . ASP A 1 128 ? -7.245 -12.726 6.694 1.00 73.50 128 ASP A O 1
ATOM 1017 N N . PRO A 1 129 ? -9.120 -11.731 5.926 1.00 75.38 129 PRO A N 1
ATOM 1018 C CA . PRO A 1 129 ? -9.411 -11.011 7.167 1.00 75.38 129 PRO A CA 1
ATOM 1019 C C . PRO A 1 129 ? -9.797 -11.926 8.340 1.00 75.38 129 PRO A C 1
ATOM 1021 O O . PRO A 1 129 ? -9.775 -11.479 9.487 1.00 75.38 129 PRO A O 1
ATOM 1024 N N . SER A 1 130 ? -10.169 -13.184 8.080 1.00 77.50 130 SER A N 1
ATOM 1025 C CA . SER A 1 130 ? -10.458 -14.179 9.118 1.00 77.50 130 SER A CA 1
ATOM 1026 C C . SER A 1 130 ? -9.194 -14.802 9.723 1.00 77.50 130 SER A C 1
ATOM 1028 O O . SER A 1 130 ? -9.264 -15.395 10.802 1.00 77.50 130 SER A O 1
ATOM 1030 N N . VAL A 1 131 ? -8.038 -14.613 9.076 1.00 83.62 131 VAL A N 1
ATOM 1031 C CA . VAL A 1 131 ? -6.742 -15.141 9.504 1.00 83.62 131 VAL A CA 1
ATOM 1032 C C . VAL A 1 131 ? -5.892 -14.019 10.092 1.00 83.62 131 VAL A C 1
ATOM 1034 O O . VAL A 1 131 ? -5.565 -13.038 9.423 1.00 83.62 131 VAL A O 1
ATOM 1037 N N . SER A 1 132 ? -5.493 -14.174 11.352 1.00 83.00 132 SER A N 1
ATOM 1038 C CA . SER A 1 132 ? -4.650 -13.216 12.064 1.00 83.00 132 SER A CA 1
ATOM 1039 C C . SER A 1 132 ? -3.216 -13.727 12.200 1.00 83.00 132 SER A C 1
ATOM 1041 O O . SER A 1 132 ? -2.959 -14.895 12.494 1.00 83.00 132 SER A O 1
ATOM 1043 N N . ILE A 1 133 ? -2.246 -12.834 11.997 1.00 83.31 133 ILE A N 1
ATOM 1044 C CA . ILE A 1 133 ? -0.832 -13.125 12.247 1.00 83.31 133 ILE A CA 1
ATOM 1045 C C . ILE A 1 133 ? -0.538 -12.796 13.710 1.00 83.31 133 ILE A C 1
ATOM 1047 O O . ILE A 1 133 ? -0.544 -11.634 14.110 1.00 83.31 133 ILE A O 1
ATOM 1051 N N . VAL A 1 134 ? -0.287 -13.828 14.512 1.00 82.44 134 VAL A N 1
ATOM 1052 C CA . VAL A 1 134 ? -0.037 -13.710 15.956 1.00 82.44 134 VAL A CA 1
ATOM 1053 C C . VAL A 1 134 ? 1.404 -13.299 16.227 1.00 82.44 134 VAL A C 1
ATOM 1055 O O . VAL A 1 134 ? 1.677 -12.476 17.099 1.00 82.44 134 VAL A O 1
ATOM 1058 N N . SER A 1 135 ? 2.347 -13.897 15.502 1.00 79.88 135 SER A N 1
ATOM 1059 C CA . SER A 1 135 ? 3.761 -13.556 15.605 1.00 79.88 135 SER A CA 1
ATOM 1060 C C . SER A 1 135 ? 4.521 -13.970 14.353 1.00 79.88 135 SER A C 1
ATOM 1062 O O . SER A 1 135 ? 4.165 -14.931 13.676 1.00 79.88 135 SER A O 1
ATOM 1064 N N . ALA A 1 136 ? 5.598 -13.251 14.061 1.00 79.88 136 ALA A N 1
ATOM 1065 C CA . ALA A 1 136 ? 6.550 -13.612 13.026 1.00 79.88 136 ALA A CA 1
ATOM 1066 C C . ALA A 1 136 ? 7.954 -13.320 13.545 1.00 79.88 136 ALA A C 1
ATOM 1068 O O . ALA A 1 136 ? 8.262 -12.190 13.925 1.00 79.88 136 ALA A O 1
ATOM 1069 N N . GLY A 1 137 ? 8.797 -14.343 13.611 1.00 76.25 137 GLY A N 1
ATOM 1070 C CA . GLY A 1 137 ? 10.134 -14.192 14.168 1.00 76.25 137 GLY A CA 1
ATOM 1071 C C . GLY A 1 137 ? 10.991 -15.427 13.969 1.00 76.25 137 GLY A C 1
ATOM 1072 O O . GLY A 1 137 ? 10.496 -16.509 13.655 1.00 76.25 137 GLY A O 1
ATOM 1073 N N . PHE A 1 138 ? 12.296 -15.257 14.141 1.00 79.25 138 PHE A N 1
ATOM 1074 C CA . PHE A 1 138 ? 13.226 -16.374 14.110 1.00 79.25 138 PHE A CA 1
ATOM 1075 C C . PHE A 1 138 ? 13.083 -17.205 15.391 1.00 79.25 138 PHE A C 1
ATOM 1077 O O . PHE A 1 138 ? 13.182 -16.668 16.494 1.00 79.25 138 PHE A O 1
ATOM 1084 N N . ASN A 1 139 ? 12.828 -18.504 15.243 1.00 80.94 139 ASN A N 1
ATOM 1085 C CA . ASN A 1 139 ? 12.816 -19.459 16.342 1.00 80.94 139 ASN A CA 1
ATOM 1086 C C . ASN A 1 139 ? 14.111 -20.281 16.289 1.00 80.94 139 ASN A C 1
ATOM 1088 O O . ASN A 1 139 ? 14.346 -21.015 15.328 1.00 80.94 139 ASN A O 1
ATOM 1092 N N . GLU A 1 140 ? 14.940 -20.159 17.327 1.00 79.75 140 GLU A N 1
ATOM 1093 C CA . GLU A 1 140 ? 16.243 -20.828 17.404 1.00 79.75 140 GLU A CA 1
ATOM 1094 C C . GLU A 1 140 ? 16.130 -22.357 17.498 1.00 79.75 140 GLU A C 1
ATOM 1096 O O . GLU A 1 140 ? 16.950 -23.061 16.916 1.00 79.75 140 GLU A O 1
ATOM 1101 N N . GLU A 1 141 ? 15.098 -22.879 18.167 1.00 79.88 141 GLU A N 1
ATOM 1102 C CA . GLU A 1 141 ? 14.866 -24.322 18.324 1.00 79.88 141 GLU A CA 1
ATOM 1103 C C . GLU A 1 141 ? 14.484 -24.977 16.990 1.00 79.88 141 GLU A C 1
ATOM 1105 O O . GLU A 1 141 ? 14.939 -26.076 16.674 1.00 79.88 141 GLU A O 1
ATOM 1110 N N . ALA A 1 142 ? 13.701 -24.270 16.173 1.00 75.00 142 ALA A N 1
ATOM 1111 C CA . ALA A 1 142 ? 13.350 -24.700 14.821 1.00 75.00 142 ALA A CA 1
ATOM 1112 C C . ALA A 1 142 ? 14.436 -24.372 13.778 1.00 75.00 142 ALA A C 1
ATOM 1114 O O . ALA A 1 142 ? 14.360 -24.847 12.645 1.00 75.00 142 ALA A O 1
ATOM 1115 N N . GLY A 1 143 ? 15.417 -23.530 14.127 1.00 79.00 143 GLY A N 1
ATOM 1116 C CA . GLY A 1 143 ? 16.427 -23.018 13.198 1.00 79.00 143 GLY A CA 1
ATOM 1117 C C . GLY A 1 143 ? 15.838 -22.260 12.001 1.00 79.00 143 GLY A C 1
ATOM 1118 O O . GLY A 1 143 ? 16.446 -22.244 10.931 1.00 79.00 143 GLY A O 1
ATOM 1119 N N . ALA A 1 144 ? 14.644 -21.678 12.147 1.00 76.31 144 ALA A N 1
ATOM 1120 C CA . ALA A 1 144 ? 13.876 -21.112 11.041 1.00 76.31 144 ALA A CA 1
ATOM 1121 C C . ALA A 1 144 ? 13.018 -19.915 11.471 1.00 76.31 144 ALA A C 1
ATOM 1123 O O . ALA A 1 144 ? 12.656 -19.760 12.639 1.00 76.31 144 ALA A O 1
ATOM 1124 N N . THR A 1 145 ? 12.645 -19.079 10.499 1.00 78.44 145 THR A N 1
ATOM 1125 C CA . THR A 1 145 ? 11.619 -18.048 10.691 1.00 78.44 145 THR A CA 1
ATOM 1126 C C . THR A 1 145 ? 10.253 -18.712 10.787 1.00 78.44 145 THR A C 1
ATOM 1128 O O . THR A 1 145 ? 9.801 -19.352 9.840 1.00 78.44 145 THR A O 1
ATOM 1131 N N . VAL A 1 146 ? 9.597 -18.551 11.932 1.00 82.56 146 VAL A N 1
ATOM 1132 C CA . VAL A 1 146 ? 8.275 -19.107 12.217 1.00 82.56 146 VAL A CA 1
ATOM 1133 C C . VAL A 1 146 ? 7.253 -17.978 12.202 1.00 82.56 146 VAL A C 1
ATOM 1135 O O . VAL A 1 146 ? 7.425 -16.957 12.872 1.00 82.56 146 VAL A O 1
ATOM 1138 N N . ILE A 1 147 ? 6.180 -18.178 11.439 1.00 84.88 147 ILE A N 1
ATOM 1139 C CA . ILE A 1 147 ? 5.011 -17.300 11.411 1.00 84.88 147 ILE A CA 1
ATOM 1140 C C . ILE A 1 147 ? 3.866 -18.069 12.062 1.00 84.88 147 ILE A C 1
ATOM 1142 O O . ILE A 1 147 ? 3.467 -19.128 11.578 1.00 84.88 147 ILE A O 1
ATOM 1146 N N . LYS A 1 148 ? 3.358 -17.559 13.183 1.00 85.31 148 LYS A N 1
ATOM 1147 C CA . LYS A 1 148 ? 2.209 -18.128 13.880 1.00 85.31 148 LYS A CA 1
ATOM 1148 C C . LYS A 1 148 ? 0.941 -17.438 13.393 1.00 85.31 148 LYS A C 1
ATOM 1150 O O . LYS A 1 148 ? 0.814 -16.221 13.521 1.00 85.31 148 LYS A O 1
ATOM 1155 N N . LEU A 1 149 ? 0.014 -18.235 12.877 1.00 87.44 149 LEU A N 1
ATOM 1156 C CA . LEU A 1 149 ? -1.281 -17.790 12.373 1.00 87.44 149 LEU A CA 1
ATOM 1157 C C . LEU A 1 149 ? -2.405 -18.314 13.276 1.00 87.44 149 LEU A C 1
ATOM 1159 O O . LEU A 1 149 ? -2.301 -19.409 13.833 1.00 87.44 149 LEU A O 1
ATOM 1163 N N . GLU A 1 150 ? -3.473 -17.539 13.402 1.00 85.44 150 GLU A N 1
ATOM 1164 C CA . GLU A 1 150 ? -4.737 -17.907 14.043 1.00 85.44 150 GLU A CA 1
ATOM 1165 C C . GLU A 1 150 ? -5.891 -17.707 13.052 1.00 85.44 150 GLU A C 1
ATOM 1167 O O . GLU A 1 150 ? -5.784 -16.912 12.125 1.00 85.44 150 GLU A O 1
ATOM 1172 N N . GLY A 1 151 ? -6.983 -18.457 13.217 1.00 82.50 151 GLY A N 1
ATOM 1173 C CA . GLY A 1 151 ? -8.140 -18.401 12.309 1.00 82.50 151 GLY A CA 1
ATOM 1174 C C . GLY A 1 151 ? -8.103 -19.389 11.137 1.00 82.50 151 GLY A C 1
ATOM 1175 O O . GLY A 1 151 ? -9.062 -19.459 10.380 1.00 82.50 151 GLY A O 1
ATOM 1176 N N . LEU A 1 152 ? -7.045 -20.200 11.015 1.00 81.75 152 LEU A N 1
ATOM 1177 C CA . LEU A 1 152 ? -6.988 -21.296 10.043 1.00 81.75 152 LEU A CA 1
ATOM 1178 C C . LEU A 1 152 ? -7.722 -22.542 10.548 1.00 81.75 152 LEU A C 1
ATOM 1180 O O . LEU A 1 152 ? -7.683 -22.873 11.737 1.00 81.75 152 LEU A O 1
ATOM 1184 N N . GLU A 1 153 ? -8.353 -23.262 9.623 1.00 80.31 153 GLU A N 1
ATOM 1185 C CA . GLU A 1 153 ? -8.947 -24.564 9.908 1.00 80.31 153 GLU A CA 1
ATOM 1186 C C . GLU A 1 153 ? -7.868 -25.575 10.327 1.00 80.31 153 GLU A C 1
ATOM 1188 O O . GLU A 1 153 ? -6.734 -25.565 9.838 1.00 80.31 153 GLU A O 1
ATOM 1193 N N . ARG A 1 154 ? -8.211 -26.450 11.279 1.00 78.00 154 ARG A N 1
ATOM 1194 C CA . ARG A 1 154 ? -7.278 -27.456 11.787 1.00 78.00 154 ARG A CA 1
ATOM 1195 C C . ARG A 1 154 ? -6.972 -28.464 10.684 1.00 78.00 154 ARG A C 1
ATOM 1197 O O . ARG A 1 154 ? -7.871 -29.164 10.232 1.00 78.00 154 ARG A O 1
ATOM 1204 N N . ILE A 1 155 ? -5.697 -28.593 10.329 1.00 80.50 155 ILE A N 1
ATOM 1205 C CA . ILE A 1 155 ? -5.256 -29.642 9.411 1.00 80.50 155 ILE A CA 1
ATOM 1206 C C . ILE A 1 155 ? -5.356 -31.003 10.130 1.00 80.50 155 ILE A C 1
ATOM 1208 O O . ILE A 1 155 ? -4.847 -31.121 11.249 1.00 80.50 155 ILE A O 1
ATOM 1212 N N . PRO A 1 156 ? -6.022 -32.013 9.540 1.00 85.69 156 PRO A N 1
ATOM 1213 C CA . PRO A 1 156 ? -6.090 -33.365 10.089 1.00 85.69 156 PRO A CA 1
ATOM 1214 C C . PRO A 1 156 ? -4.711 -34.020 10.237 1.00 85.69 156 PRO A C 1
ATOM 1216 O O . PRO A 1 156 ? -3.847 -33.855 9.375 1.00 85.69 156 PRO A O 1
ATOM 1219 N N . ASP A 1 157 ? -4.522 -34.805 11.302 1.00 82.06 157 ASP A N 1
ATOM 1220 C CA . ASP A 1 157 ? -3.239 -35.453 11.625 1.00 82.06 157 ASP A CA 1
ATOM 1221 C C . ASP A 1 157 ? -2.827 -36.532 10.592 1.00 82.06 157 ASP A C 1
ATOM 1223 O O . ASP A 1 157 ? -1.674 -36.957 10.564 1.00 82.06 157 ASP A O 1
ATOM 1227 N N . ASP A 1 158 ? -3.757 -36.982 9.746 1.00 86.00 158 ASP A N 1
ATOM 1228 C CA . ASP A 1 158 ? -3.563 -37.950 8.657 1.00 86.00 158 ASP A CA 1
ATOM 1229 C C . ASP A 1 158 ? -3.238 -37.299 7.300 1.00 86.00 158 ASP A C 1
ATOM 1231 O O . ASP A 1 158 ? -3.108 -37.998 6.293 1.00 86.00 158 ASP A O 1
ATOM 1235 N N . THR A 1 159 ? -3.080 -35.974 7.262 1.00 74.88 159 THR A N 1
ATOM 1236 C CA . THR A 1 159 ? -2.736 -35.249 6.034 1.00 74.88 159 THR A CA 1
ATOM 1237 C C . THR A 1 159 ? -1.269 -35.473 5.672 1.00 74.88 159 THR A C 1
ATOM 1239 O O . THR A 1 159 ? -0.369 -35.080 6.414 1.00 74.88 159 THR A O 1
ATOM 1242 N N . ASP A 1 160 ? -1.018 -36.070 4.506 1.00 73.69 160 ASP A N 1
ATOM 1243 C CA . ASP A 1 160 ? 0.329 -36.187 3.945 1.00 73.69 160 ASP A CA 1
ATOM 1244 C C . ASP A 1 160 ? 0.721 -34.890 3.218 1.00 73.69 160 ASP A C 1
ATOM 1246 O O . ASP A 1 160 ? -0.026 -34.377 2.380 1.00 73.69 160 ASP A O 1
ATOM 1250 N N . PHE A 1 161 ? 1.898 -34.348 3.535 1.00 69.56 161 PHE A N 1
ATOM 1251 C CA . PHE A 1 161 ? 2.419 -33.133 2.912 1.00 69.56 161 PHE A CA 1
ATOM 1252 C C . PHE A 1 161 ? 3.493 -33.495 1.885 1.00 69.56 161 PHE A C 1
ATOM 1254 O O . PHE A 1 161 ? 4.654 -33.729 2.226 1.00 69.56 161 PHE A O 1
ATOM 1261 N N . SER A 1 162 ? 3.141 -33.465 0.600 1.00 67.50 162 SER A N 1
ATOM 1262 C CA . SER A 1 162 ? 4.131 -33.566 -0.473 1.00 67.50 162 SER A CA 1
ATOM 1263 C C . SER A 1 162 ? 4.815 -32.212 -0.686 1.00 67.50 162 SER A C 1
ATOM 1265 O O . SER A 1 162 ? 4.227 -31.287 -1.253 1.00 67.50 162 SER A O 1
ATOM 1267 N N . VAL A 1 163 ? 6.066 -32.077 -0.243 1.00 62.19 163 VAL A N 1
ATOM 1268 C CA . VAL A 1 163 ? 6.860 -30.866 -0.491 1.00 62.19 163 VAL A CA 1
ATOM 1269 C C . VAL A 1 163 ? 7.354 -30.872 -1.932 1.00 62.19 163 VAL A C 1
ATOM 1271 O O . VAL A 1 163 ? 8.329 -31.542 -2.273 1.00 62.19 163 VAL A O 1
ATOM 1274 N N . ASN A 1 164 ? 6.709 -30.074 -2.774 1.00 66.44 164 ASN A N 1
ATOM 1275 C CA . ASN A 1 164 ? 7.191 -29.804 -4.116 1.00 66.44 164 ASN A CA 1
ATOM 1276 C C . ASN A 1 164 ? 8.076 -28.558 -4.112 1.00 66.44 164 ASN A C 1
ATOM 1278 O O . ASN A 1 164 ? 7.613 -27.439 -3.903 1.00 66.44 164 ASN A O 1
ATOM 1282 N N . HIS A 1 165 ? 9.375 -28.757 -4.328 1.00 71.56 165 HIS A N 1
ATOM 1283 C CA . HIS A 1 165 ? 10.349 -27.674 -4.299 1.00 71.56 165 HIS A CA 1
ATOM 1284 C C . HIS A 1 165 ? 10.332 -26.904 -5.624 1.00 71.56 165 HIS A C 1
ATOM 1286 O O . HIS A 1 165 ? 11.087 -27.217 -6.548 1.00 71.56 165 HIS A O 1
ATOM 1292 N N . ILE A 1 166 ? 9.465 -25.897 -5.702 1.00 78.44 166 ILE A N 1
ATOM 1293 C CA . ILE A 1 166 ? 9.386 -24.979 -6.840 1.00 78.44 166 ILE A CA 1
ATOM 1294 C C . ILE A 1 166 ? 10.683 -24.165 -6.903 1.00 78.44 166 ILE A C 1
ATOM 1296 O O . ILE A 1 166 ? 11.135 -23.624 -5.892 1.00 78.44 166 ILE A O 1
ATOM 1300 N N . VAL A 1 167 ? 11.303 -24.097 -8.079 1.00 83.38 167 VAL A N 1
ATOM 1301 C CA . VAL A 1 167 ? 12.553 -23.340 -8.289 1.00 83.38 167 VAL A CA 1
ATOM 1302 C C . VAL A 1 167 ? 12.460 -22.294 -9.389 1.00 83.38 167 VAL A C 1
ATOM 1304 O O . VAL A 1 167 ? 13.269 -21.368 -9.404 1.00 83.38 167 VAL A O 1
ATOM 1307 N N . SER A 1 168 ? 11.480 -22.406 -10.281 1.00 79.56 168 SER A N 1
ATOM 1308 C CA . SER A 1 168 ? 11.252 -21.450 -11.361 1.00 79.56 168 SER A CA 1
ATOM 1309 C C . SER A 1 168 ? 9.779 -21.421 -11.766 1.00 79.56 168 SER A C 1
ATOM 1311 O O . SER A 1 168 ? 8.998 -22.316 -11.433 1.00 79.56 168 SER A O 1
ATOM 1313 N N . TYR A 1 169 ? 9.400 -20.362 -12.477 1.00 81.12 169 TYR A N 1
ATOM 1314 C CA . TYR A 1 169 ? 8.097 -20.223 -13.109 1.00 81.12 169 TYR A CA 1
ATOM 1315 C C . TYR A 1 169 ? 8.261 -19.630 -14.509 1.00 81.12 169 TYR A C 1
ATOM 1317 O O . TYR A 1 169 ? 9.246 -18.939 -14.780 1.00 81.12 169 TYR A O 1
ATOM 1325 N N . ASP A 1 170 ? 7.286 -19.878 -15.377 1.00 76.12 170 ASP A N 1
ATOM 1326 C CA . ASP A 1 170 ? 7.253 -19.357 -16.739 1.00 76.12 170 ASP A CA 1
ATOM 1327 C C . ASP A 1 170 ? 5.840 -18.904 -17.135 1.00 76.12 170 ASP A C 1
ATOM 1329 O O . ASP A 1 170 ? 4.833 -19.486 -16.723 1.00 76.12 170 ASP A O 1
ATOM 1333 N N . ARG A 1 171 ? 5.786 -17.854 -17.955 1.00 67.44 171 ARG A N 1
ATOM 1334 C CA . ARG A 1 171 ? 4.580 -17.253 -18.536 1.00 67.44 171 ARG A CA 1
ATOM 1335 C C . ARG A 1 171 ? 4.405 -17.587 -20.024 1.00 67.44 171 ARG A C 1
ATOM 1337 O O . ARG A 1 171 ? 3.476 -17.075 -20.636 1.00 67.44 171 ARG A O 1
ATOM 1344 N N . LEU A 1 172 ? 5.259 -18.432 -20.618 1.00 60.53 172 LEU A N 1
ATOM 1345 C CA . LEU A 1 172 ? 5.180 -18.841 -22.035 1.00 60.53 172 LEU A CA 1
ATOM 1346 C C . LEU A 1 172 ? 3.981 -19.758 -22.379 1.00 60.53 172 LEU A C 1
ATOM 1348 O O . LEU A 1 172 ? 3.884 -20.241 -23.507 1.00 60.53 172 LEU A O 1
ATOM 1352 N N . GLY A 1 173 ? 3.069 -20.009 -21.433 1.00 57.91 173 GLY A N 1
ATOM 1353 C CA . GLY A 1 173 ? 1.828 -20.748 -21.668 1.00 57.91 173 GLY A CA 1
ATOM 1354 C C . GLY A 1 173 ? 0.812 -19.978 -22.525 1.00 57.91 173 GLY A C 1
ATOM 1355 O O . GLY A 1 173 ? 1.064 -18.841 -22.926 1.00 57.91 173 GLY A O 1
ATOM 1356 N N . PRO A 1 174 ? -0.367 -20.568 -22.807 1.00 57.78 174 PRO A N 1
ATOM 1357 C CA . PRO A 1 174 ? -1.487 -19.816 -23.366 1.00 57.78 174 PRO A CA 1
ATOM 1358 C C . PRO A 1 174 ? -1.726 -18.543 -22.531 1.00 57.78 174 PRO A C 1
ATOM 1360 O O . PRO A 1 174 ? -1.578 -18.604 -21.306 1.00 57.78 174 PRO A O 1
ATOM 1363 N N . PRO A 1 175 ? -2.070 -17.399 -23.155 1.00 60.88 175 PRO A N 1
ATOM 1364 C CA . PRO A 1 175 ? -2.362 -16.175 -22.416 1.00 60.88 175 PRO A CA 1
ATOM 1365 C C . PRO A 1 175 ? -3.427 -16.488 -21.366 1.00 60.88 175 PRO A C 1
ATOM 1367 O O . PRO A 1 175 ? -4.477 -17.028 -21.712 1.00 60.88 175 PRO A O 1
ATOM 1370 N N . GLY A 1 176 ? -3.114 -16.226 -20.098 1.00 64.88 176 GLY A N 1
ATOM 1371 C CA . GLY A 1 176 ? -3.955 -16.673 -18.993 1.00 64.88 176 GLY A CA 1
ATOM 1372 C C . GLY A 1 176 ? -3.312 -17.670 -18.030 1.00 64.88 176 GLY A C 1
ATOM 1373 O O . GLY A 1 176 ? -3.985 -18.029 -17.078 1.00 64.88 176 GLY A O 1
ATOM 1374 N N . PHE A 1 177 ? -2.081 -18.169 -18.238 1.00 69.94 177 PHE A N 1
ATOM 1375 C CA . PHE A 1 177 ? -1.510 -19.209 -17.360 1.00 69.94 177 PHE A CA 1
ATOM 1376 C C . PHE A 1 177 ? -0.028 -19.020 -16.998 1.00 69.94 177 PHE A C 1
ATOM 1378 O O . PHE A 1 177 ? 0.805 -18.686 -17.843 1.00 69.94 177 PHE A 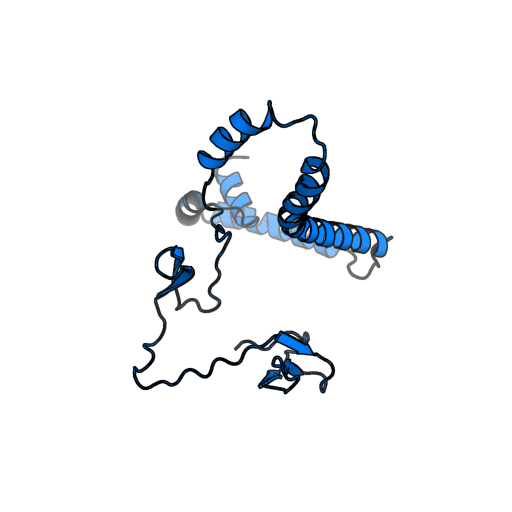O 1
ATOM 1385 N N . VAL A 1 178 ? 0.315 -19.329 -15.742 1.00 78.31 178 VAL A N 1
ATOM 1386 C CA . VAL A 1 178 ? 1.686 -19.417 -15.209 1.00 78.31 178 VAL A CA 1
ATOM 1387 C C . VAL A 1 178 ? 2.003 -20.865 -14.846 1.00 78.31 178 VAL A C 1
ATOM 1389 O O . VAL A 1 178 ? 1.279 -21.478 -14.063 1.00 78.31 178 VAL A O 1
ATOM 1392 N N . HIS A 1 179 ? 3.103 -21.397 -15.374 1.00 83.19 179 HIS A N 1
ATOM 1393 C CA . HIS A 1 179 ? 3.604 -22.734 -15.049 1.00 83.19 179 HIS A CA 1
ATOM 1394 C C . HIS A 1 179 ? 4.721 -22.637 -14.011 1.00 83.19 179 HIS A C 1
ATOM 1396 O O . HIS A 1 179 ? 5.599 -21.786 -14.134 1.00 83.19 179 HIS A O 1
ATOM 1402 N N . PHE A 1 180 ? 4.719 -23.521 -13.018 1.00 82.81 180 PHE A N 1
ATOM 1403 C CA . PHE A 1 180 ? 5.757 -23.627 -11.991 1.00 82.81 180 PHE A CA 1
ATOM 1404 C C . PHE A 1 180 ? 6.509 -24.942 -12.144 1.00 82.81 180 PHE A C 1
ATOM 1406 O O . PHE A 1 180 ? 5.879 -25.989 -12.305 1.00 82.81 180 PHE A O 1
ATOM 1413 N N . TYR A 1 181 ? 7.835 -24.894 -12.035 1.00 82.50 181 TYR A N 1
ATOM 1414 C CA . TYR A 1 181 ? 8.710 -26.037 -12.285 1.00 82.50 181 TYR A CA 1
ATOM 1415 C C . TYR A 1 181 ? 9.504 -26.443 -11.040 1.00 82.50 181 TYR A C 1
ATOM 1417 O O . TYR A 1 181 ? 9.885 -25.605 -10.209 1.00 82.50 181 TYR A O 1
ATOM 1425 N N . ASN A 1 182 ? 9.768 -27.746 -10.917 1.00 85.06 182 ASN A N 1
ATOM 1426 C CA . ASN A 1 182 ? 10.683 -28.298 -9.915 1.00 85.06 182 ASN A CA 1
ATOM 1427 C C . ASN A 1 182 ? 12.151 -28.251 -10.387 1.00 85.06 182 ASN A C 1
ATOM 1429 O O . ASN A 1 182 ? 12.478 -27.775 -11.471 1.00 85.06 182 ASN A O 1
ATOM 1433 N N . LYS A 1 183 ? 13.068 -28.766 -9.556 1.00 83.75 183 LYS A N 1
ATOM 1434 C CA . LYS A 1 183 ? 14.510 -28.852 -9.871 1.00 83.75 183 LYS A CA 1
ATOM 1435 C C . LYS A 1 183 ? 14.832 -29.716 -11.094 1.00 83.75 183 LYS A C 1
ATOM 1437 O O . LYS A 1 183 ? 15.939 -29.615 -11.615 1.00 83.75 183 LYS A O 1
ATOM 1442 N N . GLN A 1 184 ? 13.912 -30.584 -11.498 1.00 85.50 184 GLN A N 1
ATOM 1443 C CA . GLN A 1 184 ? 14.016 -31.478 -12.645 1.00 85.50 184 GLN A CA 1
ATOM 1444 C C . GLN A 1 184 ? 13.396 -30.872 -13.913 1.00 85.50 184 GLN A C 1
ATOM 1446 O O . GLN A 1 184 ? 13.365 -31.551 -14.934 1.00 85.50 184 GLN A O 1
ATOM 1451 N N . ASP A 1 185 ? 12.956 -29.608 -13.859 1.00 83.31 185 ASP A N 1
ATOM 1452 C CA . ASP A 1 185 ? 12.292 -28.897 -14.958 1.00 83.31 185 ASP A CA 1
ATOM 1453 C C . ASP A 1 185 ? 10.929 -29.506 -15.345 1.00 83.31 185 ASP A C 1
ATOM 1455 O O . ASP A 1 185 ? 10.433 -29.344 -16.458 1.00 83.31 185 ASP A O 1
ATOM 1459 N N . GLU A 1 186 ? 10.289 -30.214 -14.411 1.00 83.50 186 GLU A N 1
ATOM 1460 C CA . GLU A 1 186 ? 8.940 -30.748 -14.587 1.00 83.50 186 GLU A CA 1
ATOM 1461 C C . GLU A 1 186 ? 7.910 -29.743 -14.070 1.00 83.50 186 GLU A C 1
ATOM 1463 O O . GLU A 1 186 ? 8.077 -29.167 -12.990 1.00 83.50 186 GLU A O 1
ATOM 1468 N N . VAL A 1 187 ? 6.822 -29.557 -14.823 1.00 81.38 187 VAL A N 1
ATOM 1469 C CA . VAL A 1 187 ? 5.692 -28.719 -14.406 1.00 81.38 187 VAL A CA 1
ATOM 1470 C C . VAL A 1 187 ? 5.008 -29.361 -13.205 1.00 81.38 187 VAL A C 1
ATOM 1472 O O . VAL A 1 187 ? 4.522 -30.488 -13.284 1.00 81.38 187 VAL A O 1
ATOM 1475 N N . VAL A 1 188 ? 4.923 -28.614 -12.110 1.00 82.06 188 VAL A N 1
ATOM 1476 C CA . VAL A 1 188 ? 4.276 -29.061 -10.873 1.00 82.06 188 VAL A CA 1
ATOM 1477 C C . VAL A 1 188 ? 2.942 -28.368 -10.635 1.00 82.06 188 VAL A C 1
ATOM 1479 O O . VAL A 1 188 ? 2.023 -28.969 -10.085 1.00 82.06 188 VAL A O 1
ATOM 1482 N N . TYR A 1 189 ? 2.828 -27.101 -11.032 1.00 77.62 189 TYR A N 1
ATOM 1483 C CA . TYR A 1 189 ? 1.622 -26.312 -10.811 1.00 77.62 189 TYR A CA 1
ATOM 1484 C C . TYR A 1 189 ? 1.341 -25.408 -12.008 1.00 77.62 189 TYR A C 1
ATOM 1486 O O . TYR A 1 189 ? 2.271 -24.901 -12.637 1.00 77.62 189 TYR A O 1
ATOM 1494 N N . ILE A 1 190 ? 0.059 -25.202 -12.304 1.00 79.62 190 ILE A N 1
ATOM 1495 C CA . ILE A 1 190 ? -0.416 -24.281 -13.337 1.00 79.62 190 ILE A CA 1
ATOM 1496 C C . ILE A 1 190 ? -1.431 -23.358 -12.675 1.00 79.62 190 ILE A C 1
ATOM 1498 O O . ILE A 1 190 ? -2.404 -23.831 -12.092 1.00 79.62 190 ILE A O 1
ATOM 1502 N N . MET A 1 191 ? -1.191 -22.054 -12.746 1.00 74.88 191 MET A N 1
ATOM 1503 C CA . MET A 1 191 ? -2.063 -21.037 -12.169 1.00 74.88 191 MET A CA 1
ATOM 1504 C C . MET A 1 191 ? -2.689 -20.205 -13.277 1.00 74.88 191 MET A C 1
ATOM 1506 O O . MET A 1 191 ? -1.969 -19.706 -14.139 1.00 74.88 191 MET A O 1
ATOM 1510 N N . GLU A 1 192 ? -4.009 -20.056 -13.248 1.00 75.25 192 GLU A N 1
ATOM 1511 C CA . GLU A 1 192 ? -4.713 -19.129 -14.132 1.00 75.25 192 GLU A CA 1
ATOM 1512 C C . GLU A 1 192 ? -4.408 -17.683 -13.720 1.00 75.25 192 GLU A C 1
ATOM 1514 O O . GLU A 1 192 ? -4.238 -17.381 -12.536 1.00 75.25 192 GLU A O 1
ATOM 1519 N N . THR A 1 193 ? -4.306 -16.790 -14.694 1.00 67.19 193 THR A N 1
ATOM 1520 C CA . THR A 1 193 ? -4.100 -15.363 -14.483 1.00 67.19 193 THR A CA 1
ATOM 1521 C C . THR A 1 193 ? -5.371 -14.591 -14.780 1.00 67.19 193 THR A C 1
ATOM 1523 O O . THR A 1 193 ? -6.121 -14.947 -15.686 1.00 67.19 193 THR A O 1
ATOM 1526 N N . ASP A 1 194 ? -5.578 -13.504 -14.050 1.00 68.06 194 ASP A N 1
ATOM 1527 C CA . ASP A 1 194 ? -6.674 -12.571 -14.273 1.00 68.06 194 ASP A CA 1
ATOM 1528 C C . ASP A 1 194 ? -6.525 -11.773 -15.588 1.00 68.06 194 ASP A C 1
ATOM 1530 O O . ASP A 1 194 ? -5.574 -11.934 -16.363 1.00 68.06 194 ASP A O 1
ATOM 1534 N N . GLU A 1 195 ? -7.476 -10.869 -15.829 1.00 66.00 195 GLU A N 1
ATOM 1535 C CA . GLU A 1 195 ? -7.491 -9.944 -16.971 1.00 66.00 195 GLU A CA 1
ATOM 1536 C C . GLU A 1 195 ? -6.284 -8.984 -17.024 1.00 66.00 195 GLU A C 1
ATOM 1538 O O . GLU A 1 195 ? -6.028 -8.357 -18.055 1.00 66.00 195 GLU A O 1
ATOM 1543 N N . HIS A 1 196 ? -5.506 -8.904 -15.944 1.00 61.12 196 HIS A N 1
ATOM 1544 C CA . HIS A 1 196 ? -4.288 -8.110 -15.819 1.00 61.12 196 HIS A CA 1
ATOM 1545 C C . HIS A 1 196 ? -3.006 -8.960 -15.889 1.00 61.12 196 HIS A C 1
ATOM 1547 O O . HIS A 1 196 ? -1.901 -8.423 -15.766 1.00 61.12 196 HIS A O 1
ATOM 1553 N N . GLY A 1 197 ? -3.121 -10.272 -16.132 1.00 60.09 197 GLY A N 1
ATOM 1554 C CA . GLY A 1 197 ? -1.985 -11.192 -16.205 1.00 60.09 197 GLY A CA 1
ATOM 1555 C C . GLY A 1 197 ? -1.330 -11.462 -14.847 1.00 60.09 197 GLY A C 1
ATOM 1556 O O . GLY A 1 197 ? -0.170 -11.895 -14.797 1.00 60.09 197 GLY A O 1
ATOM 1557 N N . LEU A 1 198 ? -2.040 -11.187 -13.752 1.00 59.75 198 LEU A N 1
ATOM 1558 C CA . LEU A 1 198 ? -1.625 -11.505 -12.394 1.00 59.75 198 LEU A CA 1
ATOM 1559 C C . LEU A 1 198 ? -2.184 -12.870 -11.984 1.00 59.75 198 LEU A C 1
ATOM 1561 O O . LEU A 1 198 ? -3.265 -13.244 -12.428 1.00 59.75 198 LEU A O 1
ATOM 1565 N N . PRO A 1 199 ? -1.457 -13.640 -11.160 1.00 58.19 199 PRO A N 1
ATOM 1566 C CA . PRO A 1 199 ? -1.960 -14.903 -10.634 1.00 58.19 199 PRO A CA 1
ATOM 1567 C C . PRO A 1 199 ? -3.313 -14.710 -9.937 1.00 58.19 199 PRO A C 1
ATOM 1569 O O . PRO A 1 199 ? -3.421 -13.892 -9.025 1.00 58.19 199 PRO A O 1
ATOM 1572 N N . ASN A 1 200 ? -4.327 -15.465 -10.367 1.00 58.31 200 ASN A N 1
ATOM 1573 C CA . ASN A 1 200 ? -5.664 -15.423 -9.790 1.00 58.31 200 ASN A CA 1
ATOM 1574 C C . ASN A 1 200 ? -5.639 -16.137 -8.429 1.00 58.31 200 ASN A C 1
ATOM 1576 O O . ASN A 1 200 ? -5.710 -17.365 -8.343 1.00 58.31 200 ASN A O 1
ATOM 1580 N N . VAL A 1 201 ? -5.440 -15.359 -7.367 1.00 52.31 201 VAL A N 1
ATOM 1581 C CA . VAL A 1 201 ? -5.585 -15.803 -5.979 1.00 52.31 201 VAL A CA 1
ATOM 1582 C C . VAL A 1 201 ? -7.023 -15.499 -5.576 1.00 52.31 201 VAL A C 1
ATOM 1584 O O . VAL A 1 201 ? -7.361 -14.340 -5.343 1.00 52.31 201 VAL A O 1
ATOM 1587 N N . PHE A 1 202 ? -7.867 -16.532 -5.587 1.00 40.62 202 PHE A N 1
ATOM 1588 C CA . PHE A 1 202 ? -9.196 -16.486 -4.976 1.00 40.62 202 PHE A CA 1
ATOM 1589 C C . PHE A 1 202 ? -9.095 -16.248 -3.468 1.00 40.62 202 PHE A C 1
ATOM 1591 O O . PHE A 1 202 ? -8.153 -16.805 -2.855 1.00 40.62 202 PHE A O 1
#

Secondary structure (DSSP, 8-state):
--HHHHHHHHHHHT---HHHHHHHHHHHHH-HHHHHHHHHHHHHHHHHHHHH--TTSPPTTHHHHHHHHHHHHHHHHHHHHHTTTHHHHGGGGGG-TT-HHHHHHHHHHHHH--------------SSTT-EEEEEEEETTTTEEEEEEESPPPPPTT---------EEE--SSTTEEEEE-TTS-EEEEEEB-TTSSB---